Protein AF-A0A7C1YXI2-F1 (afdb_monomer_lite)

Secondary structure (DSSP, 8-state):
---TTGGGGHHHHHHHHHHTTS-GGG---EEEEPPTTEEETTTTEE-TT--HHHHHHHHHHHHHHHT-S-EEEEEEEEE-SHHHHH-HHHHHHHHHHHHTTSEEEEEEEESS--SS-EEEE-TTGGGBSSGGG-SB--HHHHHHHHHT-TTEEEEE---SSHHHHHHHHHHTT--PPPHHHHHHHHHHHHS--S------TTTTT-TT---HHHHHHHHIIIIIS--HHHHHHHHHHTT--S-TTTT-SS-----TT---HHHHHHHHHGGGGS-GGG--

Foldseek 3Di:
DEELPVVVLVVLLVQLVVCVPPDPVPDADEYEDEFQQQLDLQQSDRDPRGDLVVRLVSLVVSCVSNVHQAHAEYEHESDNDPVSVVPPSVVVSQVVCCVSVRYVYYYYDYLADPPAQDAAEPLQVLQAFDFPSPHGGPPLLSLLVQVPPPSHPYYDDDDDDDVVVVSNVVSVVPSDDDPVSVVSVVVSLLDLGLDASNPCQQQPQFPLRAPQNLLSVLLCCCGVVVQLVVSVVSCVSRVPALCSCPPDPDGRGDGPSPDPSNVSNNVSSPSVVPPPVPRD

Sequence (280 aa):
MTAHMYQEGNQEAMLGEFFKDKPRDSYVIATKVIPPGLTDFMTGEIGEEFSVEAYLEMFETSLKRLQMDYVDIFYQHVVATEDAVLRDDLLGAMQKMKDQGKARCIGVSTHYNQGMGYIGMKALAGNYLAEEKSKPVDPVAALKWVLQDPSICTIIPGYTAYDQIETDVEVMYDIDLTPDEEAELEEGRKLTGLFCQGCGTCKGTCTNNLPVPDLMRAYMYAYGYADIEKARGVLDTRNIDSNPCKGCSSCTVSCARNFPVHDRIEKIARLKNVPKDFIV

Radius of gyration: 20.54 Å; chains: 1; bounding box: 52×44×51 Å

Structure (mmCIF, N/CA/C/O backbone):
data_AF-A0A7C1YXI2-F1
#
_entry.id   AF-A0A7C1YXI2-F1
#
loop_
_atom_site.group_PDB
_atom_site.id
_atom_site.type_symbol
_atom_site.label_atom_id
_atom_site.label_alt_id
_atom_site.label_comp_id
_atom_site.label_asym_id
_atom_site.label_entity_id
_atom_site.label_seq_id
_atom_site.pdbx_PDB_ins_code
_atom_site.Cartn_x
_atom_site.Cartn_y
_atom_site.Cartn_z
_atom_site.occupancy
_atom_site.B_iso_or_equiv
_atom_site.auth_seq_id
_atom_site.auth_comp_id
_atom_site.auth_asym_id
_atom_site.auth_atom_id
_atom_site.pdbx_PDB_model_num
ATOM 1 N N . MET A 1 1 ? -6.377 -0.270 11.164 1.00 91.06 1 MET A N 1
ATOM 2 C CA . MET A 1 1 ? -6.923 -0.356 9.785 1.00 91.06 1 MET A CA 1
ATOM 3 C C . MET A 1 1 ? -6.655 -1.745 9.220 1.00 91.06 1 MET A C 1
ATOM 5 O O . MET A 1 1 ? -5.573 -2.263 9.449 1.00 91.06 1 MET A O 1
ATOM 9 N N . THR A 1 2 ? -7.601 -2.322 8.477 1.00 96.25 2 THR A N 1
ATOM 10 C CA . THR A 1 2 ? -7.501 -3.645 7.825 1.00 96.25 2 THR A CA 1
ATOM 11 C C . THR A 1 2 ? -7.869 -3.545 6.333 1.00 96.25 2 THR A C 1
ATOM 13 O O . THR A 1 2 ? -7.949 -2.432 5.802 1.00 96.25 2 THR A O 1
ATOM 16 N N . ALA A 1 3 ? -7.995 -4.663 5.618 1.00 97.25 3 ALA A N 1
ATOM 17 C CA . ALA A 1 3 ? -8.555 -4.753 4.269 1.00 97.25 3 ALA A CA 1
ATOM 18 C C . ALA A 1 3 ? -9.113 -6.156 4.006 1.00 97.25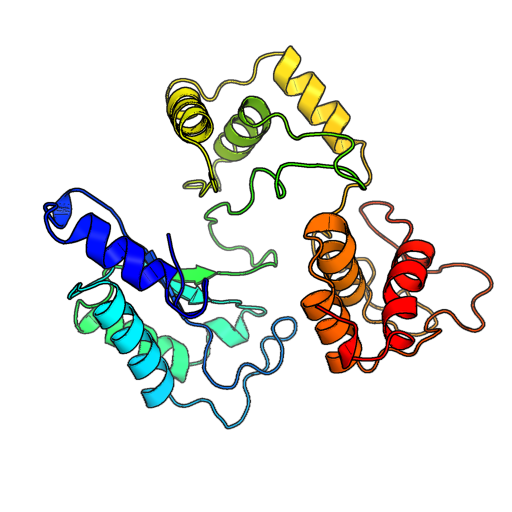 3 ALA A C 1
ATOM 20 O O . ALA A 1 3 ? -8.569 -7.137 4.510 1.00 97.25 3 ALA A O 1
ATOM 21 N N . HIS A 1 4 ? -10.086 -6.250 3.100 1.00 97.62 4 HIS A N 1
ATOM 22 C CA . HIS A 1 4 ? -10.721 -7.502 2.684 1.00 97.62 4 HIS A CA 1
ATOM 23 C C . HIS A 1 4 ? -9.726 -8.596 2.261 1.00 97.62 4 HIS A C 1
ATOM 25 O O . HIS A 1 4 ? -9.933 -9.778 2.521 1.00 97.62 4 HIS A O 1
ATOM 31 N N . MET A 1 5 ? -8.637 -8.198 1.596 1.00 94.56 5 MET A N 1
ATOM 32 C CA . MET A 1 5 ? -7.627 -9.110 1.045 1.00 94.56 5 MET A CA 1
ATOM 33 C C . MET A 1 5 ? -6.508 -9.481 2.030 1.00 94.56 5 MET A C 1
ATOM 35 O O . MET A 1 5 ? -5.686 -10.344 1.727 1.00 94.56 5 MET A O 1
ATOM 39 N N . TYR A 1 6 ? -6.380 -8.775 3.159 1.00 93.62 6 TYR A N 1
ATOM 40 C CA . TYR A 1 6 ? -5.218 -8.945 4.028 1.00 93.62 6 TYR A CA 1
ATOM 41 C C . TYR A 1 6 ? -5.265 -10.307 4.715 1.00 93.62 6 TYR A C 1
ATOM 43 O O . TYR A 1 6 ? -6.229 -10.634 5.407 1.00 93.62 6 TYR A O 1
ATOM 51 N N . GLN A 1 7 ? -4.207 -11.096 4.492 1.00 91.81 7 GLN A N 1
ATOM 52 C CA . GLN A 1 7 ? -4.101 -12.483 4.954 1.00 91.81 7 GLN A CA 1
ATOM 53 C C . GLN A 1 7 ? -5.332 -13.316 4.561 1.00 91.81 7 GLN A C 1
ATOM 55 O O . GLN A 1 7 ? -5.855 -14.061 5.383 1.00 91.81 7 GLN A O 1
ATOM 60 N N . GLU A 1 8 ? -5.839 -13.128 3.338 1.00 93.38 8 GLU A N 1
ATOM 61 C CA . GLU A 1 8 ? -7.018 -13.848 2.823 1.00 93.38 8 GLU A CA 1
ATOM 62 C C . GLU A 1 8 ? -8.282 -13.642 3.686 1.00 93.38 8 GLU A C 1
ATOM 64 O O . GLU A 1 8 ? -9.154 -14.500 3.785 1.00 93.38 8 GLU A O 1
ATOM 69 N N . GLY A 1 9 ? -8.384 -12.476 4.333 1.00 96.00 9 GLY A N 1
ATOM 70 C CA . GLY A 1 9 ? -9.488 -12.120 5.225 1.00 96.00 9 GLY A CA 1
ATOM 71 C C . GLY A 1 9 ? -9.269 -12.519 6.686 1.00 96.00 9 GLY A C 1
ATOM 72 O O . GLY A 1 9 ? -10.034 -12.087 7.550 1.00 96.00 9 GLY A O 1
ATOM 73 N N . ASN A 1 10 ? -8.208 -13.269 7.003 1.00 96.75 10 ASN A N 1
ATOM 74 C CA . ASN A 1 10 ? -7.914 -13.678 8.379 1.00 96.75 10 ASN A CA 1
ATOM 75 C C . ASN A 1 10 ? -7.633 -12.487 9.298 1.00 96.75 10 ASN A C 1
ATOM 77 O O . ASN A 1 10 ? -7.965 -12.538 10.481 1.00 96.75 10 ASN A O 1
ATOM 81 N N . GLN A 1 11 ? -7.081 -11.390 8.768 1.00 96.06 11 GLN A N 1
ATOM 82 C CA . GLN A 1 11 ? -6.859 -10.201 9.585 1.00 96.06 11 GLN A CA 1
ATOM 83 C C . GLN A 1 11 ? -8.187 -9.574 10.042 1.00 96.06 11 GLN A C 1
ATOM 85 O O . GLN A 1 11 ? -8.299 -9.163 11.192 1.00 96.06 11 GLN A O 1
ATOM 90 N N . GLU A 1 12 ? -9.206 -9.518 9.177 1.00 98.56 12 GLU A N 1
ATOM 91 C CA . GLU A 1 12 ? -10.542 -9.036 9.560 1.00 98.56 12 GLU A CA 1
ATOM 92 C C . GLU A 1 12 ? -11.184 -9.946 10.612 1.00 98.56 12 GLU A C 1
ATOM 94 O O . GLU A 1 12 ? -11.701 -9.442 11.605 1.00 98.56 12 GLU A O 1
ATOM 99 N N . ALA A 1 13 ? -11.085 -11.268 10.443 1.00 98.38 13 ALA A N 1
ATOM 100 C CA . ALA A 1 13 ? -11.612 -12.234 11.408 1.00 98.38 13 ALA A CA 1
ATOM 101 C C . ALA A 1 13 ? -10.945 -12.108 12.789 1.00 98.38 13 ALA A C 1
ATOM 103 O O . ALA A 1 13 ? -11.624 -12.083 13.814 1.00 98.38 13 ALA A O 1
ATOM 104 N N . MET A 1 14 ? -9.616 -11.969 12.819 1.00 97.69 14 MET A N 1
ATOM 105 C CA . MET A 1 14 ? -8.850 -11.785 14.054 1.00 97.69 14 MET A CA 1
ATOM 106 C C . MET A 1 14 ? -9.233 -10.491 14.783 1.00 97.69 14 MET A C 1
ATOM 108 O O . MET A 1 14 ? -9.433 -10.509 15.998 1.00 97.69 14 MET A O 1
ATOM 112 N N . LEU A 1 15 ? -9.390 -9.381 14.052 1.00 97.44 15 LEU A N 1
ATOM 113 C CA . LEU A 1 15 ? -9.843 -8.123 14.647 1.00 97.44 15 LEU A CA 1
ATOM 114 C C . LEU A 1 15 ? -11.281 -8.225 15.165 1.00 97.44 15 LEU A C 1
ATOM 116 O O . LEU A 1 15 ? -11.562 -7.699 16.240 1.00 97.44 15 LEU A O 1
ATOM 120 N N . GLY A 1 16 ? -12.168 -8.916 14.445 1.00 98.00 16 GLY A N 1
ATOM 121 C CA . GLY A 1 16 ? -13.533 -9.161 14.907 1.00 98.00 16 GLY A CA 1
ATOM 122 C C . GLY A 1 16 ? -13.563 -9.896 16.246 1.00 98.00 16 GLY A C 1
ATOM 123 O O . GLY A 1 16 ? -14.181 -9.422 17.196 1.00 98.00 16 GLY A O 1
ATOM 124 N N . GLU A 1 17 ? -12.799 -10.983 16.371 1.00 98.31 17 GLU A N 1
ATOM 125 C CA . GLU A 1 17 ? -12.676 -11.718 17.636 1.00 98.31 17 GLU A CA 1
ATOM 126 C C . GLU A 1 17 ? -12.078 -10.875 18.771 1.00 98.31 17 GLU A C 1
ATOM 128 O O . GLU A 1 17 ? -12.526 -10.975 19.912 1.00 98.31 17 GLU A O 1
ATOM 133 N N . PHE A 1 18 ? -11.087 -10.029 18.476 1.00 97.00 18 PHE A N 1
ATOM 134 C CA . PHE A 1 18 ? -10.461 -9.163 19.477 1.00 97.00 18 PHE A CA 1
ATOM 135 C C . PHE A 1 18 ? -11.408 -8.068 19.999 1.00 97.00 18 PHE A C 1
ATOM 137 O O . PHE A 1 18 ? -11.398 -7.752 21.193 1.00 97.00 18 PHE A O 1
ATOM 144 N N . PHE A 1 19 ? -12.221 -7.475 19.118 1.00 97.69 19 PHE A N 1
ATOM 145 C CA . PHE A 1 19 ? -13.070 -6.326 19.445 1.00 97.69 19 PHE A CA 1
ATOM 146 C C . PHE A 1 19 ? -14.507 -6.678 19.855 1.00 97.69 19 PHE A C 1
ATOM 148 O O . PHE A 1 19 ? -15.201 -5.785 20.340 1.00 97.69 19 PHE A O 1
ATOM 155 N N . LYS A 1 20 ? -14.958 -7.933 19.718 1.00 96.12 20 LYS A N 1
ATOM 156 C CA . LYS A 1 20 ? -16.364 -8.327 19.959 1.00 96.12 20 LYS A CA 1
ATOM 157 C C . LYS A 1 20 ? -16.918 -7.951 21.340 1.00 96.12 20 LYS A C 1
ATOM 159 O O . LYS A 1 20 ? -18.087 -7.602 21.454 1.00 96.12 20 LYS A O 1
ATOM 164 N N . ASP A 1 21 ? -16.073 -7.971 22.373 1.00 96.31 21 ASP A N 1
ATOM 165 C CA . ASP A 1 21 ? -16.456 -7.664 23.760 1.00 96.31 21 ASP A CA 1
ATOM 166 C C . ASP A 1 21 ? -16.100 -6.220 24.170 1.00 96.31 21 ASP A C 1
ATOM 168 O O . ASP A 1 21 ? -16.131 -5.867 25.353 1.00 96.31 21 ASP A O 1
ATOM 172 N N . LYS A 1 22 ? -15.693 -5.373 23.215 1.00 97.62 22 LYS A N 1
ATOM 173 C CA . LYS A 1 22 ? -15.337 -3.968 23.452 1.00 97.62 22 LYS A CA 1
ATOM 174 C C . LYS A 1 22 ? -16.504 -3.055 23.057 1.00 97.62 22 LYS A C 1
ATOM 176 O O . LYS A 1 22 ? -17.151 -3.319 22.043 1.00 97.62 22 LYS A O 1
ATOM 181 N N . PRO A 1 23 ? -16.765 -1.960 23.795 1.00 97.62 23 PRO A N 1
ATOM 182 C CA . PRO A 1 23 ? -17.754 -0.969 23.378 1.00 97.62 23 PRO A CA 1
ATOM 183 C C . PRO A 1 23 ? -17.438 -0.456 21.969 1.00 97.62 23 PRO A C 1
ATOM 185 O O . PRO A 1 23 ? -16.312 -0.046 21.691 1.00 97.62 23 PRO A O 1
ATOM 188 N N . ARG A 1 24 ? -18.414 -0.501 21.056 1.00 96.19 24 ARG A N 1
ATOM 189 C CA . ARG A 1 24 ? -18.181 -0.176 19.639 1.00 96.19 24 ARG A CA 1
ATOM 190 C C . ARG A 1 24 ? -17.726 1.272 19.426 1.00 96.19 24 ARG A C 1
ATOM 192 O O . ARG A 1 24 ? -17.026 1.554 18.458 1.00 96.19 24 ARG A O 1
ATOM 199 N N . ASP A 1 25 ? -18.115 2.176 20.313 1.00 96.38 25 ASP A N 1
ATOM 200 C CA . ASP A 1 25 ? -17.745 3.591 20.313 1.00 96.38 25 ASP A CA 1
ATOM 201 C C . ASP A 1 25 ? -16.351 3.871 20.904 1.00 96.38 25 ASP A C 1
ATOM 203 O O . ASP A 1 25 ? -15.882 5.005 20.829 1.00 96.38 25 ASP A O 1
ATOM 207 N N . SER A 1 26 ? -15.648 2.861 21.433 1.00 97.06 26 SER A N 1
ATOM 208 C CA . SER A 1 26 ? -14.310 3.031 22.015 1.00 97.06 26 SER A CA 1
ATOM 209 C C . SER A 1 26 ? -13.161 2.910 21.006 1.00 97.06 26 SER A C 1
ATOM 211 O O . SER A 1 26 ? -11.999 2.948 21.409 1.00 97.06 26 SER A O 1
ATOM 213 N N . TYR A 1 27 ? -13.444 2.690 19.718 1.00 96.44 27 TYR A N 1
ATOM 214 C CA . TYR A 1 27 ? -12.424 2.537 18.678 1.00 96.44 27 TYR A CA 1
ATOM 215 C C . TYR A 1 27 ? -12.924 2.964 17.294 1.00 96.44 27 TYR A C 1
ATOM 217 O O . TYR A 1 27 ? -14.117 2.931 16.996 1.00 96.44 27 TYR A O 1
ATOM 225 N N . VAL A 1 28 ? -11.970 3.321 16.431 1.00 96.06 28 VAL A N 1
ATOM 226 C CA . VAL A 1 28 ? -12.191 3.612 15.010 1.00 96.06 28 VAL A CA 1
ATOM 227 C C . VAL A 1 28 ? -11.653 2.448 14.189 1.00 96.06 28 VAL A C 1
ATOM 229 O O . VAL A 1 28 ? -10.473 2.104 14.283 1.00 96.06 28 VAL A O 1
ATOM 232 N N . ILE A 1 29 ? -12.499 1.850 13.354 1.00 97.44 29 ILE A N 1
ATOM 233 C CA . ILE A 1 29 ? -12.102 0.774 12.449 1.00 97.44 29 ILE A CA 1
ATOM 234 C C . ILE A 1 29 ? -12.345 1.154 10.995 1.00 97.44 29 ILE A C 1
ATOM 236 O O . ILE A 1 29 ? -13.369 1.729 10.625 1.00 97.44 29 ILE A O 1
ATOM 240 N N . ALA A 1 30 ? -11.377 0.796 10.161 1.00 97.19 30 ALA A N 1
ATOM 241 C CA . ALA A 1 30 ? -11.445 1.000 8.731 1.00 97.19 30 ALA A CA 1
ATOM 242 C C . ALA A 1 30 ? -11.071 -0.276 7.988 1.00 97.19 30 ALA A C 1
ATOM 244 O O . ALA A 1 30 ? -10.079 -0.923 8.347 1.00 97.19 30 ALA A O 1
ATOM 245 N N . THR A 1 31 ? -11.831 -0.594 6.941 1.00 98.12 31 THR A N 1
ATOM 246 C CA . THR A 1 31 ? -11.510 -1.654 5.976 1.00 98.12 31 THR A CA 1
ATOM 247 C C . THR A 1 31 ? -11.477 -1.090 4.557 1.00 98.12 31 THR A C 1
ATOM 249 O O . THR A 1 31 ? -11.799 0.076 4.321 1.00 98.12 31 THR A O 1
ATOM 252 N N . LYS A 1 32 ? -11.032 -1.911 3.611 1.00 97.12 32 LYS A N 1
ATOM 253 C CA . LYS A 1 32 ? -10.901 -1.560 2.199 1.00 97.12 32 LYS A CA 1
ATOM 254 C C . LYS A 1 32 ? -11.233 -2.752 1.332 1.00 97.12 32 LYS A C 1
ATOM 256 O O . LYS A 1 32 ? -10.843 -3.873 1.666 1.00 97.12 32 LYS A O 1
ATOM 261 N N . VAL A 1 33 ? -11.831 -2.487 0.182 1.00 96.81 33 VAL A N 1
ATOM 262 C CA . VAL A 1 33 ? -12.108 -3.500 -0.836 1.00 96.81 33 VAL A CA 1
ATOM 263 C C . VAL A 1 33 ? -11.448 -3.076 -2.141 1.00 96.81 33 VAL A C 1
ATOM 265 O O . VAL A 1 33 ? -11.519 -1.914 -2.537 1.00 96.81 33 VAL A O 1
ATOM 268 N N . ILE A 1 34 ? -10.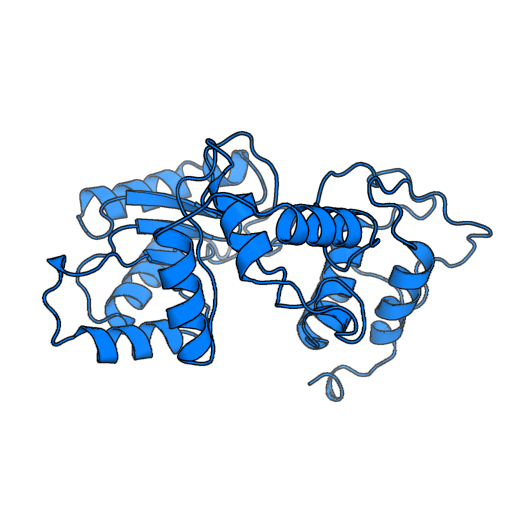764 -4.025 -2.778 1.00 94.12 34 ILE A N 1
ATOM 269 C CA . ILE A 1 34 ? -10.361 -3.899 -4.178 1.00 94.12 34 ILE A CA 1
ATOM 270 C C . ILE A 1 34 ? -11.580 -4.285 -5.020 1.00 94.12 34 ILE A C 1
ATOM 272 O O . ILE A 1 34 ? -12.153 -5.339 -4.737 1.00 94.12 34 ILE A O 1
ATOM 276 N N . PRO A 1 35 ? -11.984 -3.489 -6.025 1.00 92.31 35 PRO A N 1
ATOM 277 C CA . PRO A 1 35 ? -13.073 -3.868 -6.914 1.00 92.31 35 PRO A CA 1
ATOM 278 C C . PRO A 1 35 ? -12.858 -5.252 -7.528 1.00 92.31 35 PRO A C 1
ATOM 280 O O . PRO A 1 35 ? -11.750 -5.529 -8.002 1.00 92.31 35 PRO A O 1
ATOM 283 N N . PRO A 1 36 ? -13.895 -6.108 -7.569 1.00 91.81 36 PRO A N 1
ATOM 284 C CA . PRO A 1 36 ? -13.816 -7.340 -8.339 1.00 91.81 36 PRO A CA 1
ATOM 285 C C . PRO A 1 36 ? -13.517 -6.996 -9.802 1.00 91.81 36 PRO A C 1
ATOM 287 O O . PRO A 1 36 ? -13.972 -5.971 -10.312 1.00 91.81 36 PRO A O 1
ATOM 290 N N . GLY A 1 37 ? -12.697 -7.818 -10.452 1.00 88.12 37 GLY A N 1
ATOM 291 C CA . GLY A 1 37 ? -12.254 -7.571 -11.819 1.00 88.12 37 GLY A CA 1
ATOM 292 C C . GLY A 1 37 ? -11.148 -6.530 -11.984 1.00 88.12 37 GLY A C 1
ATOM 293 O O . GLY A 1 37 ? -10.814 -6.235 -13.124 1.00 88.12 37 GLY A O 1
ATOM 294 N N . LEU A 1 38 ? -10.548 -5.975 -10.921 1.00 88.38 38 LEU A N 1
ATOM 295 C CA . LEU A 1 38 ? -9.335 -5.160 -11.077 1.00 88.38 38 LEU A CA 1
ATOM 296 C C . LEU A 1 38 ? -8.198 -6.031 -11.645 1.00 88.38 38 LEU A C 1
ATOM 298 O O . LEU A 1 38 ? -7.635 -6.868 -10.938 1.00 88.38 38 LEU A O 1
ATOM 302 N N . THR A 1 39 ? -7.873 -5.840 -12.922 1.00 83.81 39 THR A N 1
ATOM 303 C CA . THR A 1 39 ? -6.877 -6.638 -13.653 1.00 83.81 39 THR A CA 1
ATOM 304 C C . THR A 1 39 ? -5.471 -6.065 -13.514 1.00 83.81 39 THR A C 1
ATOM 306 O O . THR A 1 39 ? -4.484 -6.788 -13.663 1.00 83.81 39 THR A O 1
ATOM 309 N N . ASP A 1 40 ? -5.367 -4.772 -13.196 1.00 82.38 40 ASP A N 1
ATOM 310 C CA . ASP A 1 40 ? -4.095 -4.071 -13.116 1.00 82.38 40 ASP A CA 1
ATOM 311 C C . ASP A 1 40 ? -4.112 -2.924 -12.090 1.00 82.38 40 ASP A C 1
ATOM 313 O O . ASP A 1 40 ? -4.694 -1.859 -12.295 1.00 82.38 40 ASP A O 1
ATOM 317 N N . PHE A 1 41 ? -3.378 -3.116 -10.991 1.00 80.62 41 PHE A N 1
ATOM 318 C CA . PHE A 1 41 ? -3.212 -2.140 -9.904 1.00 80.62 41 PHE A CA 1
ATOM 319 C C . PHE A 1 41 ? -2.539 -0.822 -10.317 1.00 80.62 41 PHE A C 1
ATOM 321 O O . PHE A 1 41 ? -2.557 0.152 -9.563 1.00 80.62 41 PHE A O 1
ATOM 328 N N . MET A 1 42 ? -1.872 -0.797 -11.465 1.00 77.19 42 MET A N 1
ATOM 329 C CA . MET A 1 42 ? -1.078 0.342 -11.915 1.00 77.19 42 MET A CA 1
ATOM 330 C C . MET A 1 42 ? -1.848 1.265 -12.839 1.00 77.19 42 MET A C 1
ATOM 332 O O . MET A 1 42 ? -1.642 2.475 -12.780 1.00 77.19 42 MET A O 1
ATOM 336 N N . THR A 1 43 ? -2.683 0.695 -13.704 1.00 78.69 43 THR A N 1
ATOM 337 C CA . THR A 1 43 ? -3.567 1.444 -14.602 1.00 78.69 43 THR A CA 1
ATOM 338 C C . THR A 1 43 ? -4.922 1.694 -13.953 1.00 78.69 43 THR A C 1
ATOM 340 O O . THR A 1 43 ? -5.585 2.665 -14.302 1.00 78.69 43 THR A O 1
ATOM 343 N N . GLY A 1 44 ? -5.313 0.861 -12.983 1.00 82.94 44 GLY A N 1
ATOM 344 C CA . GLY A 1 44 ? -6.656 0.878 -12.415 1.00 82.94 44 GLY A CA 1
ATOM 345 C C . GLY A 1 44 ? -7.685 0.218 -13.334 1.00 82.94 44 GLY A C 1
ATOM 346 O O . GLY A 1 44 ? -8.873 0.493 -13.188 1.00 82.94 44 GLY A O 1
ATOM 347 N N . GLU A 1 45 ? -7.247 -0.595 -14.301 1.00 85.88 45 GLU A N 1
ATOM 348 C CA . GLU A 1 45 ? -8.141 -1.262 -15.247 1.00 85.88 45 GLU A CA 1
ATOM 349 C C . GLU A 1 45 ? -9.008 -2.299 -14.532 1.00 85.88 45 GLU A C 1
ATOM 351 O O . GLU A 1 45 ? -8.510 -3.207 -13.866 1.00 85.88 45 GLU A O 1
ATOM 356 N N . ILE A 1 46 ? -10.321 -2.149 -14.680 1.00 86.94 46 ILE A N 1
ATOM 357 C CA . ILE A 1 46 ? -11.330 -3.029 -14.101 1.00 86.94 46 ILE A CA 1
ATOM 358 C C . ILE A 1 46 ? -12.062 -3.702 -15.262 1.00 86.94 46 ILE A C 1
ATOM 360 O O . ILE A 1 46 ? -12.704 -3.024 -16.064 1.00 86.94 46 ILE A O 1
ATOM 364 N N . GLY A 1 47 ? -11.935 -5.022 -15.346 1.00 85.88 47 GLY A N 1
ATOM 365 C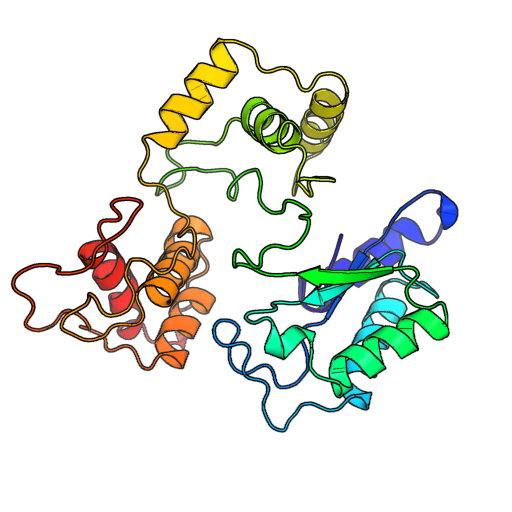 CA . GLY A 1 47 ? -12.521 -5.865 -16.380 1.00 85.88 47 GLY A CA 1
ATOM 366 C C . GLY A 1 47 ? -13.968 -6.282 -16.108 1.00 85.88 47 GLY A C 1
ATOM 367 O O . GLY A 1 47 ? -14.636 -5.790 -15.199 1.00 85.88 47 GLY A O 1
ATOM 368 N N . GLU A 1 48 ? -14.439 -7.233 -16.915 1.00 86.75 48 GLU A N 1
ATOM 369 C CA . GLU A 1 48 ? -15.847 -7.659 -16.989 1.00 86.75 48 GLU A CA 1
ATOM 370 C C . GLU A 1 48 ? -16.378 -8.349 -15.723 1.00 86.75 48 GLU A C 1
ATOM 372 O O . GLU A 1 48 ? -17.588 -8.448 -15.541 1.00 86.75 48 GLU A O 1
ATOM 377 N N . GLU A 1 49 ? -15.502 -8.800 -14.822 1.00 89.12 49 GLU A N 1
ATOM 378 C CA . GLU A 1 49 ? -15.907 -9.404 -13.543 1.00 89.12 49 GLU A CA 1
ATOM 379 C C . GLU A 1 49 ? -16.469 -8.379 -12.544 1.00 89.12 49 GLU A C 1
ATOM 381 O O . GLU A 1 49 ? -16.993 -8.749 -11.489 1.00 89.12 49 GLU A O 1
ATOM 386 N N . PHE A 1 50 ? -16.369 -7.084 -12.848 1.00 93.38 50 PHE A N 1
ATOM 387 C CA . PHE A 1 50 ? -16.933 -6.056 -11.996 1.00 93.38 50 PHE A CA 1
ATOM 388 C C . PHE A 1 50 ? -18.459 -6.012 -12.073 1.00 93.38 50 PHE A C 1
ATOM 390 O O . PHE A 1 50 ? -19.055 -5.851 -13.135 1.00 93.38 50 PHE A O 1
ATOM 397 N N . SER A 1 51 ? -19.089 -6.023 -10.902 1.00 95.62 51 SER A N 1
ATOM 398 C CA . SER A 1 51 ? -20.469 -5.584 -10.716 1.00 95.62 51 SER A CA 1
ATOM 399 C C . SER A 1 51 ? -20.595 -4.838 -9.391 1.00 95.62 51 SER A C 1
ATOM 401 O O . SER A 1 51 ? -19.846 -5.093 -8.440 1.00 95.62 51 SER A O 1
ATOM 403 N N . VAL A 1 52 ? -21.562 -3.922 -9.317 1.00 96.25 52 VAL A N 1
ATOM 404 C CA . VAL A 1 52 ? -21.890 -3.205 -8.075 1.00 96.25 52 VAL A CA 1
ATOM 405 C C . VAL A 1 52 ? -22.308 -4.197 -6.991 1.00 96.25 52 VAL A C 1
ATOM 407 O O . VAL A 1 52 ? -21.925 -4.048 -5.832 1.00 96.25 52 VAL A O 1
ATOM 410 N N . GLU A 1 53 ? -23.050 -5.235 -7.367 1.00 97.31 53 GLU A N 1
ATOM 411 C CA . GLU A 1 53 ? -23.504 -6.304 -6.485 1.00 97.31 53 GLU A CA 1
ATOM 412 C C . GLU A 1 53 ? -22.324 -7.054 -5.862 1.00 97.31 53 GLU A C 1
ATOM 414 O O . GLU A 1 53 ? -22.258 -7.149 -4.637 1.00 97.31 53 GLU A O 1
ATOM 419 N N . ALA A 1 54 ? -21.364 -7.514 -6.674 1.00 96.75 54 ALA A N 1
ATOM 420 C CA . ALA A 1 54 ? -20.188 -8.225 -6.174 1.00 96.75 54 ALA A CA 1
ATOM 421 C C . ALA A 1 54 ? -19.316 -7.331 -5.280 1.00 96.75 54 ALA A C 1
ATOM 423 O O . ALA A 1 54 ? -18.830 -7.768 -4.238 1.00 96.75 54 ALA A O 1
ATOM 424 N N . TYR A 1 55 ? -19.149 -6.055 -5.641 1.00 96.88 55 TYR A N 1
ATOM 425 C CA . TYR A 1 55 ? -18.387 -5.107 -4.829 1.00 96.88 55 TYR A CA 1
ATOM 426 C C . TYR A 1 55 ? -19.035 -4.860 -3.456 1.00 96.88 55 TYR A C 1
ATOM 428 O O . TYR A 1 55 ? -18.351 -4.871 -2.429 1.00 96.88 55 TYR A O 1
ATOM 436 N N . LEU A 1 56 ? -20.362 -4.703 -3.419 1.00 97.88 56 LEU A N 1
ATOM 437 C CA . LEU A 1 56 ? -21.117 -4.603 -2.169 1.00 97.88 56 LEU A CA 1
ATOM 438 C C . LEU A 1 56 ? -21.022 -5.903 -1.359 1.00 97.88 56 LEU A C 1
ATOM 440 O O . LEU A 1 56 ? -20.786 -5.845 -0.157 1.00 97.88 56 LEU A O 1
ATOM 444 N N . GLU A 1 57 ? -21.135 -7.071 -1.995 1.00 98.12 57 GLU A N 1
ATOM 445 C CA . GLU A 1 57 ? -21.022 -8.374 -1.327 1.00 98.12 57 GLU A CA 1
ATOM 446 C C . GLU A 1 57 ? -19.643 -8.599 -0.686 1.00 98.12 57 GLU A C 1
ATOM 448 O O . GLU A 1 57 ? -19.551 -9.123 0.431 1.00 98.12 57 GLU A O 1
ATOM 453 N N . MET A 1 58 ? -18.564 -8.155 -1.336 1.00 98.19 58 MET A N 1
ATOM 454 C 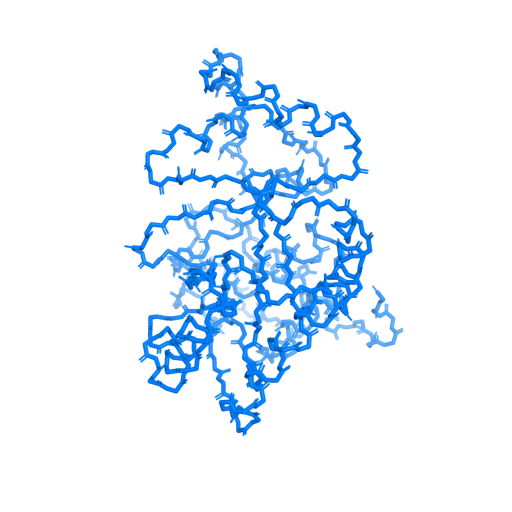CA . MET A 1 58 ? -17.224 -8.177 -0.743 1.00 98.19 58 MET A CA 1
ATOM 455 C C . MET A 1 58 ? -17.160 -7.326 0.531 1.00 98.19 58 MET A C 1
ATOM 457 O O . MET A 1 58 ? -16.586 -7.761 1.533 1.00 98.19 58 MET A O 1
ATOM 461 N N . PHE A 1 59 ? -17.791 -6.148 0.538 1.00 98.50 59 PHE A N 1
ATOM 462 C CA . PHE A 1 59 ? -17.874 -5.318 1.738 1.00 98.50 59 PHE A CA 1
ATOM 463 C C . PHE A 1 59 ? -18.742 -5.954 2.838 1.00 98.50 59 PHE A C 1
ATOM 465 O O . PHE A 1 59 ? -18.328 -5.987 3.997 1.00 98.50 59 PHE A O 1
ATOM 472 N N . GLU A 1 60 ? -19.888 -6.552 2.498 1.00 98.56 60 GLU A N 1
ATOM 473 C CA . GLU A 1 60 ? -20.697 -7.320 3.461 1.00 98.56 60 GLU A CA 1
ATOM 474 C C . GLU A 1 60 ? -19.906 -8.484 4.067 1.00 98.56 60 GLU A C 1
ATOM 476 O O . GLU A 1 60 ? -20.025 -8.791 5.253 1.00 98.56 60 GLU A O 1
ATOM 481 N N . THR A 1 61 ? -19.070 -9.139 3.263 1.00 98.62 61 THR A N 1
ATOM 482 C CA . THR A 1 61 ? -18.183 -10.207 3.730 1.00 98.62 61 THR A CA 1
ATOM 483 C C . THR A 1 61 ? -17.150 -9.677 4.723 1.00 98.62 61 THR A C 1
ATOM 485 O O . THR A 1 61 ? -16.906 -10.322 5.743 1.00 98.62 61 THR A O 1
ATOM 488 N N . SER A 1 62 ? -16.593 -8.488 4.481 1.00 98.75 62 SER A N 1
ATOM 489 C CA . SER A 1 62 ? -15.714 -7.812 5.440 1.00 98.75 62 SER A CA 1
ATOM 490 C C . SER A 1 62 ? -16.422 -7.520 6.766 1.00 98.75 62 SER A C 1
ATOM 492 O O . SER A 1 62 ? -15.879 -7.832 7.823 1.00 98.75 62 SER A O 1
ATOM 494 N N . LEU A 1 63 ? -17.655 -7.001 6.735 1.00 98.69 63 LEU A N 1
ATOM 495 C CA . LEU A 1 63 ? -18.456 -6.761 7.945 1.00 98.69 63 LEU A CA 1
ATOM 496 C C . LEU A 1 63 ? -18.742 -8.053 8.722 1.00 98.69 63 LEU A C 1
ATOM 498 O O . LEU A 1 63 ? -18.589 -8.086 9.942 1.00 98.69 63 LEU A O 1
ATOM 502 N N . LYS A 1 64 ? -19.078 -9.142 8.017 1.00 98.69 64 LYS A N 1
ATOM 503 C CA . LYS A 1 64 ? -19.280 -10.468 8.623 1.00 98.69 64 LYS A CA 1
ATOM 504 C C . LYS A 1 64 ? -18.022 -10.976 9.324 1.00 98.69 64 LYS A C 1
ATOM 506 O O . LYS A 1 64 ? -18.117 -11.439 10.455 1.00 98.69 64 LYS A O 1
ATOM 511 N N . ARG A 1 65 ? -16.851 -10.877 8.682 1.00 98.69 65 ARG A N 1
ATOM 512 C CA . ARG A 1 65 ? -15.565 -11.276 9.287 1.00 98.69 65 ARG A CA 1
ATOM 513 C C . ARG A 1 65 ? -15.234 -10.422 10.508 1.00 98.69 65 ARG A C 1
ATOM 515 O O . ARG A 1 65 ? -14.814 -10.958 11.526 1.00 98.69 65 ARG A O 1
ATOM 522 N N . LEU A 1 66 ? -15.472 -9.115 10.417 1.00 98.62 66 LEU A N 1
ATOM 523 C CA . LEU A 1 66 ? -15.292 -8.175 11.522 1.00 98.62 66 LEU A CA 1
ATOM 524 C C . LEU A 1 66 ? -16.311 -8.360 12.653 1.00 98.62 66 LEU A C 1
ATOM 526 O O . LEU A 1 66 ? -16.068 -7.854 13.741 1.00 98.62 66 LEU A O 1
ATOM 530 N N . GLN A 1 67 ? -17.423 -9.062 12.417 1.00 98.19 67 GLN A N 1
ATOM 531 C CA . GLN A 1 67 ? -18.545 -9.183 13.356 1.00 98.19 67 GLN A CA 1
ATOM 532 C C . GLN A 1 67 ? -19.115 -7.811 13.756 1.00 98.19 67 GLN A C 1
ATOM 534 O O . GLN A 1 67 ? -19.381 -7.542 14.925 1.00 98.19 67 GLN A O 1
ATOM 539 N N . MET A 1 68 ? -19.270 -6.916 12.776 1.00 97.88 68 MET A N 1
ATOM 540 C CA . MET A 1 68 ? -19.711 -5.535 12.995 1.00 97.88 68 MET A CA 1
ATOM 541 C C . MET A 1 68 ? -20.794 -5.134 12.000 1.00 97.88 68 MET A C 1
ATOM 543 O O . MET A 1 68 ? -20.717 -5.474 10.824 1.00 97.88 68 MET A O 1
ATOM 547 N N . ASP A 1 69 ? -21.747 -4.321 12.453 1.00 98.06 69 ASP A N 1
ATOM 548 C CA . ASP A 1 69 ? -22.785 -3.757 11.581 1.00 98.06 69 ASP A CA 1
ATOM 549 C C . ASP A 1 69 ? -22.258 -2.612 10.701 1.00 98.06 69 ASP A C 1
ATOM 551 O O . ASP A 1 69 ? -22.828 -2.314 9.650 1.00 98.06 69 ASP A O 1
ATOM 555 N N . TYR A 1 70 ? -21.175 -1.954 11.132 1.00 98.56 70 TYR A N 1
ATOM 556 C CA . TYR A 1 70 ? -20.579 -0.832 10.414 1.00 98.56 70 TYR A CA 1
ATOM 557 C C . TYR A 1 70 ? -19.075 -0.665 10.665 1.00 98.56 70 TYR A C 1
ATOM 559 O O . TYR A 1 70 ? -18.556 -0.960 11.750 1.00 98.56 70 TYR A O 1
ATOM 567 N N . VAL A 1 71 ? -18.389 -0.065 9.690 1.00 98.69 71 VAL A N 1
ATOM 568 C CA . VAL A 1 71 ? -17.038 0.499 9.843 1.00 98.69 71 VAL A CA 1
ATOM 569 C C . VAL A 1 71 ? -17.087 2.023 9.915 1.00 98.69 71 VAL A C 1
ATOM 571 O O . VAL A 1 71 ? -17.974 2.669 9.354 1.00 98.69 71 VAL A O 1
ATOM 574 N N . ASP A 1 72 ? -16.124 2.625 10.603 1.00 98.19 72 ASP A N 1
ATOM 575 C CA . ASP A 1 72 ? -16.038 4.083 10.683 1.00 98.19 72 ASP A CA 1
ATOM 576 C C . ASP A 1 72 ? -15.584 4.669 9.347 1.00 98.19 72 ASP A C 1
ATOM 578 O O . ASP A 1 72 ? -16.103 5.695 8.913 1.00 98.19 72 ASP A O 1
ATOM 582 N N . ILE A 1 73 ? -14.667 3.985 8.656 1.00 97.12 73 ILE A N 1
ATOM 583 C CA . ILE A 1 73 ? -14.197 4.405 7.336 1.00 97.12 73 ILE A CA 1
ATOM 584 C C . ILE A 1 73 ? -14.113 3.207 6.393 1.00 97.12 73 ILE A C 1
ATOM 586 O O . ILE A 1 73 ? -13.435 2.217 6.669 1.00 97.12 73 ILE A O 1
ATOM 590 N N . PHE A 1 74 ? -14.777 3.310 5.250 1.00 97.75 74 PHE A N 1
ATOM 591 C CA . PHE A 1 74 ? -14.575 2.404 4.130 1.00 97.75 74 PHE A CA 1
ATOM 592 C C . PHE A 1 74 ? -13.656 3.052 3.092 1.00 97.75 74 PHE A C 1
ATOM 594 O O . PHE A 1 74 ? -13.868 4.202 2.711 1.00 97.75 74 PHE A O 1
ATOM 601 N N . TYR A 1 75 ? -12.658 2.311 2.609 1.00 95.31 75 TYR A N 1
ATOM 602 C CA . TYR A 1 75 ? -11.802 2.752 1.510 1.00 95.31 75 TYR A CA 1
ATOM 603 C C . TYR A 1 75 ? -12.023 1.934 0.239 1.00 95.31 75 TYR A C 1
ATOM 605 O O . TYR A 1 75 ? -11.893 0.709 0.244 1.00 95.31 75 TYR A O 1
ATOM 613 N N . GLN A 1 76 ? -12.195 2.627 -0.883 1.00 93.75 76 GLN A N 1
ATOM 614 C CA . GLN A 1 76 ? -11.896 2.054 -2.189 1.00 93.75 76 GLN A CA 1
ATOM 615 C C . GLN A 1 76 ? -10.379 1.839 -2.298 1.00 93.75 76 GLN A C 1
ATOM 617 O O . GLN A 1 76 ? -9.590 2.778 -2.145 1.00 93.75 76 GLN A O 1
ATOM 622 N N . HIS A 1 77 ? -9.954 0.597 -2.513 1.00 93.06 77 HIS A N 1
ATOM 623 C CA . HIS A 1 77 ? -8.547 0.210 -2.421 1.00 93.06 77 HIS A CA 1
ATOM 624 C C . HIS A 1 77 ? -7.848 0.249 -3.789 1.00 93.06 77 HIS A C 1
ATOM 626 O O . HIS A 1 77 ? -8.425 -0.151 -4.793 1.00 93.06 77 HIS A O 1
ATOM 632 N N . VAL A 1 78 ? -6.574 0.664 -3.801 1.00 85.75 78 VAL A N 1
ATOM 633 C CA . VAL A 1 78 ? -5.678 0.637 -4.976 1.00 85.75 78 VAL A CA 1
ATOM 634 C C . VAL A 1 78 ? -6.195 1.480 -6.149 1.00 85.75 78 VAL A C 1
ATOM 636 O O . VAL A 1 78 ? -6.209 1.068 -7.304 1.00 85.75 78 VAL A O 1
ATOM 639 N N . VAL A 1 79 ? -6.599 2.711 -5.853 1.00 86.81 79 VAL A N 1
ATOM 640 C CA . VAL A 1 79 ? -6.975 3.695 -6.867 1.00 86.81 79 VAL A CA 1
ATOM 641 C C . VAL A 1 79 ? -5.728 4.176 -7.609 1.00 86.81 79 VAL A C 1
ATOM 643 O O . VAL A 1 79 ? -4.828 4.773 -7.007 1.00 86.81 79 VAL A O 1
ATOM 646 N N . ALA A 1 80 ? -5.687 3.955 -8.921 1.00 82.62 80 ALA A N 1
ATOM 647 C CA . ALA A 1 80 ? -4.588 4.398 -9.777 1.00 82.62 80 ALA A CA 1
ATOM 648 C C . ALA A 1 80 ? -4.823 5.776 -10.421 1.00 82.62 80 ALA A C 1
ATOM 650 O O . ALA A 1 80 ? -3.863 6.527 -10.602 1.00 82.62 80 ALA A O 1
ATOM 651 N N . THR A 1 81 ? -6.074 6.114 -10.747 1.00 79.88 81 THR A N 1
ATOM 652 C CA . THR A 1 81 ? -6.451 7.318 -11.506 1.00 79.88 81 THR A CA 1
ATOM 653 C C . THR A 1 81 ? -7.647 8.029 -10.878 1.00 79.88 81 THR A C 1
ATOM 655 O O . THR A 1 81 ? -8.427 7.419 -10.146 1.00 79.88 81 THR A O 1
ATOM 658 N N . GLU A 1 82 ? -7.802 9.316 -11.187 1.00 80.50 82 GLU A N 1
ATOM 659 C CA . GLU A 1 82 ? -8.987 10.096 -10.815 1.00 80.50 82 GLU A CA 1
ATOM 660 C C . GLU A 1 82 ? -10.264 9.505 -11.436 1.00 80.50 82 GLU A C 1
ATOM 662 O O . GLU A 1 82 ? -11.242 9.292 -10.726 1.00 80.50 82 GLU A O 1
ATOM 667 N N . ASP A 1 83 ? -10.221 9.111 -12.713 1.00 81.19 83 ASP A N 1
ATOM 668 C CA . ASP A 1 83 ? -11.347 8.464 -13.403 1.00 81.19 83 ASP A CA 1
ATOM 669 C C . ASP A 1 83 ? -11.839 7.200 -12.678 1.00 81.19 83 ASP A C 1
ATOM 671 O O . ASP A 1 83 ? -13.040 6.945 -12.606 1.00 81.19 83 ASP A O 1
ATOM 675 N N . ALA A 1 84 ? -10.929 6.414 -12.087 1.00 79.88 84 ALA A N 1
ATOM 676 C CA . ALA A 1 84 ? -11.301 5.233 -11.311 1.00 79.88 84 ALA A CA 1
ATOM 677 C C . ALA A 1 84 ? -12.037 5.587 -10.006 1.00 79.88 84 ALA A C 1
ATOM 679 O O . ALA A 1 84 ? -12.853 4.794 -9.536 1.00 79.88 84 ALA A O 1
ATOM 680 N N . VAL A 1 85 ? -11.769 6.762 -9.421 1.00 77.06 85 VAL A N 1
ATOM 681 C CA . VAL A 1 85 ? -12.543 7.293 -8.286 1.00 77.06 85 VAL A CA 1
ATOM 682 C C . VAL A 1 85 ? -13.902 7.787 -8.747 1.00 77.06 85 VAL A C 1
ATOM 684 O O . VAL A 1 85 ? -14.884 7.547 -8.057 1.00 77.06 85 VAL A O 1
ATOM 687 N N . LEU A 1 86 ? -13.948 8.484 -9.885 1.00 82.69 86 LEU A N 1
ATOM 688 C CA . LEU A 1 86 ? -15.133 9.186 -10.382 1.00 82.69 86 LEU A CA 1
ATOM 689 C C . LEU A 1 86 ? -16.112 8.303 -11.160 1.00 82.69 86 LEU A C 1
ATOM 691 O O . LEU A 1 86 ? -17.137 8.784 -11.633 1.00 82.69 86 LEU A O 1
ATOM 695 N N . ARG A 1 87 ? -15.826 7.008 -11.278 1.00 87.25 87 ARG A N 1
ATOM 696 C CA . ARG A 1 87 ? -16.740 6.030 -11.861 1.00 87.25 87 ARG A CA 1
ATOM 697 C C . ARG A 1 87 ? -18.074 5.997 -11.109 1.00 87.25 87 ARG A C 1
ATOM 699 O O . ARG A 1 87 ? -18.122 5.629 -9.934 1.00 87.25 87 ARG A O 1
ATOM 706 N N . ASP A 1 88 ? -19.156 6.331 -11.813 1.00 92.81 88 ASP A N 1
ATOM 707 C CA . ASP A 1 88 ? -20.510 6.458 -11.252 1.00 92.81 88 ASP A CA 1
ATOM 708 C C . ASP A 1 88 ? -20.989 5.198 -10.517 1.00 92.81 88 ASP A C 1
ATOM 710 O O . ASP A 1 88 ? -21.651 5.286 -9.483 1.00 92.81 88 ASP A O 1
ATOM 714 N N . ASP A 1 89 ? -20.644 4.016 -11.026 1.00 93.75 89 ASP A N 1
ATOM 715 C CA . ASP A 1 89 ? -21.029 2.735 -10.436 1.00 93.75 89 ASP A CA 1
ATOM 716 C C . ASP A 1 89 ? -20.343 2.475 -9.082 1.00 93.75 89 ASP A C 1
ATOM 718 O O . ASP A 1 89 ? -21.003 2.102 -8.108 1.00 93.75 89 ASP A O 1
ATOM 722 N N . LEU A 1 90 ? -19.038 2.736 -8.982 1.00 92.56 90 LEU A N 1
ATOM 723 C CA . LEU A 1 90 ? -18.260 2.646 -7.746 1.00 92.56 90 LEU A CA 1
ATOM 724 C C . LEU A 1 90 ? -18.671 3.719 -6.735 1.00 92.56 90 LEU A C 1
ATOM 726 O O . LEU A 1 90 ? -18.884 3.404 -5.561 1.00 92.56 90 LEU A O 1
ATOM 730 N N . LEU A 1 91 ? -18.820 4.972 -7.178 1.00 93.06 91 LEU A N 1
ATOM 731 C CA . LEU A 1 91 ? -19.299 6.063 -6.327 1.00 93.06 91 LEU A CA 1
ATOM 732 C C . LEU A 1 91 ? -20.700 5.773 -5.791 1.00 93.06 91 LEU A C 1
ATOM 734 O O . LEU A 1 91 ? -20.934 5.912 -4.590 1.00 93.06 91 LEU A O 1
ATOM 738 N N . GLY A 1 92 ? -21.614 5.321 -6.651 1.00 96.06 92 GLY A N 1
ATOM 739 C CA . GLY A 1 92 ? -22.969 4.942 -6.263 1.00 96.06 92 GLY A CA 1
ATOM 740 C C . GLY A 1 92 ? -22.985 3.798 -5.250 1.00 96.06 92 GLY A C 1
ATOM 741 O O . GLY A 1 92 ? -23.733 3.849 -4.271 1.00 96.06 92 GLY A O 1
ATOM 742 N N . ALA A 1 93 ? -22.117 2.796 -5.422 1.00 96.50 93 ALA A N 1
ATOM 743 C CA . ALA A 1 93 ? -21.968 1.703 -4.465 1.00 96.50 93 ALA A CA 1
ATOM 744 C C . ALA A 1 93 ? -21.460 2.195 -3.099 1.00 96.50 93 ALA A C 1
ATOM 746 O O . ALA A 1 93 ? -22.056 1.872 -2.070 1.00 96.50 93 ALA A O 1
ATOM 747 N N . MET A 1 94 ? -20.408 3.018 -3.075 1.00 96.69 94 MET A N 1
ATOM 748 C CA . MET A 1 94 ? -19.872 3.599 -1.836 1.00 96.69 94 MET A CA 1
ATOM 749 C C . MET A 1 94 ? -20.885 4.512 -1.138 1.00 96.69 94 MET A C 1
ATOM 751 O O . MET A 1 94 ? -21.033 4.455 0.084 1.00 96.69 94 MET A O 1
ATOM 755 N N . GLN A 1 95 ? -21.627 5.317 -1.901 1.00 96.38 95 GLN A N 1
ATOM 756 C CA . GLN A 1 95 ? -22.692 6.157 -1.361 1.00 96.38 95 GLN A CA 1
ATOM 757 C C . GLN A 1 95 ? -23.798 5.299 -0.735 1.00 96.38 95 GLN A C 1
ATOM 759 O O . GLN A 1 95 ? -24.221 5.576 0.383 1.00 96.38 95 GLN A O 1
ATOM 764 N N . LYS A 1 96 ? -24.188 4.192 -1.378 1.00 97.62 96 LYS A N 1
ATOM 765 C CA . LYS A 1 96 ? -25.157 3.237 -0.823 1.00 97.62 96 LYS A CA 1
ATOM 766 C C . LYS A 1 96 ? -24.680 2.618 0.495 1.00 97.62 96 LYS A C 1
ATOM 768 O O . LYS A 1 96 ? -25.479 2.507 1.422 1.00 97.62 96 LYS A O 1
ATOM 773 N N . MET A 1 97 ? -23.399 2.252 0.617 1.00 97.94 97 MET A N 1
ATOM 774 C CA . MET A 1 97 ? -22.827 1.759 1.884 1.00 97.94 97 MET A CA 1
ATOM 775 C C . MET A 1 97 ? -22.955 2.804 3.003 1.00 97.94 97 MET A C 1
ATOM 777 O O . MET A 1 97 ? -23.272 2.461 4.147 1.00 97.94 97 MET A O 1
ATOM 781 N N . LYS A 1 98 ? -22.736 4.082 2.666 1.00 98.00 98 LYS A N 1
ATOM 782 C CA . LYS A 1 98 ? -22.851 5.207 3.596 1.00 98.00 98 LYS A CA 1
ATOM 783 C C . LYS A 1 98 ? -24.296 5.489 4.002 1.00 98.00 98 LYS A C 1
ATOM 785 O O . LYS A 1 98 ? -24.580 5.603 5.191 1.00 98.00 98 LYS A O 1
ATOM 790 N N . ASP A 1 99 ? -25.213 5.538 3.042 1.00 98.12 99 ASP A N 1
ATOM 791 C CA . ASP A 1 99 ? -26.637 5.804 3.282 1.00 98.12 99 ASP A CA 1
ATOM 792 C C . ASP A 1 99 ? -27.293 4.707 4.129 1.00 98.12 99 ASP A C 1
ATOM 794 O O . ASP A 1 99 ? -28.181 4.977 4.935 1.00 98.12 99 ASP A O 1
ATOM 798 N N . GLN A 1 100 ? -26.820 3.465 3.996 1.00 98.00 100 GLN A N 1
ATOM 799 C CA . GLN A 1 100 ? -27.242 2.339 4.834 1.00 98.00 100 GLN A CA 1
ATOM 800 C C . GLN A 1 100 ? -26.639 2.363 6.248 1.00 98.00 100 GLN A C 1
ATOM 802 O O . GLN A 1 100 ? -26.955 1.492 7.054 1.00 98.00 100 GLN A O 1
ATOM 807 N N . GLY A 1 101 ? -25.754 3.316 6.553 1.00 98.12 101 GLY A N 1
ATOM 808 C CA . GLY A 1 101 ? -25.065 3.412 7.840 1.00 98.12 101 GLY A CA 1
ATOM 809 C C . GLY A 1 101 ? -23.981 2.354 8.060 1.00 98.12 101 GLY A C 1
ATOM 810 O O . GLY A 1 101 ? -23.424 2.289 9.153 1.00 98.12 101 GLY A O 1
ATOM 811 N N . LYS A 1 102 ? -23.650 1.551 7.040 1.00 98.56 102 LYS A N 1
ATOM 812 C CA . LYS A 1 102 ? -22.632 0.489 7.116 1.00 98.56 102 LYS A CA 1
ATOM 813 C C . LYS A 1 102 ? -21.203 1.030 7.021 1.00 98.56 102 LYS A C 1
ATOM 815 O O . LYS A 1 102 ? -20.263 0.396 7.495 1.00 98.56 102 LYS A O 1
ATOM 820 N N . ALA A 1 103 ? -21.036 2.221 6.454 1.00 98.38 103 ALA A N 1
ATOM 821 C CA . ALA A 1 103 ? -19.810 3.006 6.530 1.00 98.38 103 ALA A CA 1
ATOM 822 C C . ALA A 1 103 ? -20.147 4.433 6.982 1.00 98.38 103 ALA A C 1
ATOM 824 O O . ALA A 1 103 ? -20.984 5.087 6.366 1.00 98.38 103 ALA A O 1
ATOM 825 N N . ARG A 1 104 ? -19.505 4.956 8.034 1.00 97.44 104 ARG A N 1
ATOM 826 C CA . ARG A 1 104 ? -19.743 6.359 8.448 1.00 97.44 104 ARG A CA 1
ATOM 827 C C . ARG A 1 104 ? -19.093 7.347 7.479 1.00 97.44 104 ARG A C 1
ATOM 829 O O . ARG A 1 104 ? -19.698 8.351 7.096 1.00 97.44 104 ARG A O 1
ATOM 836 N N . CYS A 1 105 ? -17.879 7.023 7.051 1.00 95.50 105 CYS A N 1
ATOM 837 C CA . CYS A 1 105 ? -17.098 7.771 6.078 1.00 95.50 105 CYS A CA 1
ATOM 838 C C . CYS A 1 105 ? -16.671 6.863 4.920 1.00 95.50 105 CYS A C 1
ATOM 840 O O . CYS A 1 105 ? -16.467 5.662 5.097 1.00 95.50 105 CYS A O 1
ATOM 842 N N . ILE A 1 106 ? -16.491 7.463 3.745 1.00 93.62 106 ILE A N 1
ATOM 843 C CA . ILE A 1 106 ? -15.923 6.813 2.561 1.00 93.62 106 ILE A CA 1
ATOM 844 C C . ILE A 1 106 ? -14.657 7.557 2.143 1.00 93.62 106 ILE A C 1
ATOM 846 O O . ILE A 1 106 ? -14.574 8.776 2.302 1.00 93.62 106 ILE A O 1
ATOM 850 N N . GLY A 1 107 ? -13.674 6.828 1.632 1.00 90.38 107 GLY A N 1
ATOM 851 C CA . GLY A 1 107 ? -12.405 7.378 1.179 1.00 90.38 107 GLY A CA 1
ATOM 852 C C . GLY A 1 107 ? -11.759 6.525 0.096 1.00 90.38 107 GLY A C 1
ATOM 853 O O . GLY A 1 107 ? -12.272 5.482 -0.305 1.00 90.38 107 GLY A O 1
ATOM 854 N N . VAL A 1 108 ? -10.594 6.967 -0.363 1.00 90.00 108 VAL A N 1
ATOM 855 C CA . VAL A 1 108 ? -9.803 6.286 -1.392 1.00 90.00 108 VAL A CA 1
ATOM 856 C C . VAL A 1 108 ? -8.395 6.013 -0.882 1.00 90.00 108 VAL A C 1
ATOM 858 O O . VAL A 1 108 ? -7.848 6.778 -0.091 1.00 90.00 108 VAL A O 1
ATOM 861 N N . SER A 1 109 ? -7.802 4.911 -1.328 1.00 89.00 109 SER A N 1
ATOM 862 C CA . SER A 1 109 ? -6.404 4.574 -1.067 1.00 89.00 109 SER A CA 1
ATOM 863 C C . SER A 1 109 ? -5.645 4.519 -2.388 1.00 89.00 109 SER A C 1
ATOM 865 O O . SER A 1 109 ? -6.043 3.789 -3.293 1.00 89.00 109 SER A O 1
ATOM 867 N N . THR A 1 110 ? -4.551 5.276 -2.500 1.00 84.62 110 THR A N 1
ATOM 868 C CA . THR A 1 110 ? -3.736 5.375 -3.720 1.00 84.62 110 THR A CA 1
ATOM 869 C C . THR A 1 110 ? -2.239 5.263 -3.418 1.00 84.62 110 THR A C 1
ATOM 871 O O . THR A 1 110 ? -1.793 5.445 -2.285 1.00 84.62 110 THR A O 1
ATOM 874 N N . HIS A 1 111 ? -1.458 4.951 -4.452 1.00 77.44 111 HIS A N 1
ATOM 875 C CA . HIS A 1 111 ? 0.007 4.933 -4.433 1.00 77.44 111 HIS A CA 1
ATOM 876 C C . HIS A 1 111 ? 0.625 6.074 -5.253 1.00 77.44 111 HIS A C 1
ATOM 878 O O . HIS A 1 111 ? 1.834 6.075 -5.481 1.00 77.44 111 HIS A O 1
ATOM 884 N N . TYR A 1 112 ? -0.195 7.020 -5.714 1.00 71.62 112 TYR A N 1
ATOM 885 C CA . TYR A 1 112 ? 0.220 8.135 -6.557 1.00 71.62 112 TYR A CA 1
ATOM 886 C C . TYR A 1 112 ? -0.214 9.460 -5.939 1.00 71.62 112 TYR A C 1
ATOM 888 O O . TYR A 1 112 ? -1.190 9.521 -5.195 1.00 71.62 112 TYR A O 1
ATOM 896 N N . ASN A 1 113 ? 0.513 10.530 -6.253 1.00 66.25 113 ASN A N 1
ATOM 897 C CA . ASN A 1 113 ? 0.103 11.872 -5.866 1.00 66.25 113 ASN A CA 1
ATOM 898 C C . ASN A 1 113 ? -1.097 12.288 -6.731 1.00 66.25 113 ASN A C 1
ATOM 900 O O . ASN A 1 113 ? -0.955 12.402 -7.946 1.00 66.25 113 ASN A O 1
ATOM 904 N N . GLN A 1 114 ? -2.259 12.467 -6.101 1.00 64.19 114 GLN A N 1
ATOM 905 C CA . GLN A 1 114 ? -3.527 12.811 -6.759 1.00 64.19 114 GLN A CA 1
ATOM 906 C C . GLN A 1 114 ? -4.085 14.164 -6.272 1.00 64.19 114 GLN A C 1
ATOM 908 O O . GLN A 1 114 ? -5.254 14.457 -6.487 1.00 64.19 114 GLN A O 1
ATOM 913 N N . GLY A 1 115 ? -3.288 14.984 -5.569 1.00 56.31 115 GLY A N 1
ATOM 914 C CA . GLY A 1 115 ? -3.716 16.324 -5.136 1.00 56.31 115 GLY A CA 1
ATOM 915 C C . GLY A 1 115 ? -4.854 16.366 -4.099 1.00 56.31 115 GLY A C 1
ATOM 916 O O . GLY A 1 115 ? -5.503 17.400 -3.965 1.00 56.31 115 GLY A O 1
ATOM 917 N N . MET A 1 116 ? -5.102 15.275 -3.364 1.00 59.59 116 MET A N 1
ATOM 918 C CA . MET A 1 116 ? -6.124 15.166 -2.304 1.00 59.59 116 MET A CA 1
ATOM 919 C C . MET A 1 116 ? -5.484 15.127 -0.905 1.00 59.59 116 MET A C 1
ATOM 921 O O . MET A 1 116 ? -4.310 14.810 -0.791 1.00 59.59 116 MET A O 1
ATOM 925 N N . GLY A 1 117 ? -6.233 15.412 0.170 1.00 55.19 117 GLY A N 1
ATOM 926 C CA . GLY A 1 117 ? -5.732 15.262 1.550 1.00 55.19 117 GLY A CA 1
ATOM 927 C C . GLY A 1 117 ? -5.337 13.813 1.887 1.00 55.19 117 GLY A C 1
ATOM 928 O O . GLY A 1 117 ? -5.957 12.873 1.382 1.00 55.19 117 GLY A O 1
ATOM 929 N N . TYR A 1 118 ? -4.312 13.619 2.730 1.00 66.75 118 TYR A N 1
ATOM 930 C CA . TYR A 1 118 ? -3.632 12.325 2.876 1.00 66.75 118 TYR A CA 1
ATOM 931 C C . TYR A 1 118 ? -3.768 11.700 4.271 1.00 66.75 118 TYR A C 1
ATOM 933 O O . TYR A 1 118 ? -3.666 12.363 5.304 1.00 66.75 118 TYR A O 1
ATOM 941 N N . ILE A 1 119 ? -3.907 10.372 4.289 1.00 62.22 119 ILE A N 1
ATOM 942 C CA . ILE A 1 119 ? -3.562 9.531 5.440 1.00 62.22 119 ILE A CA 1
ATOM 943 C C . ILE A 1 119 ? -2.267 8.809 5.085 1.00 62.22 119 ILE A C 1
ATOM 945 O O . ILE A 1 119 ? -2.216 8.058 4.106 1.00 62.22 119 ILE A O 1
ATOM 949 N N . GLY A 1 120 ? -1.214 9.058 5.862 1.00 68.12 120 GLY A N 1
ATOM 950 C CA . GLY A 1 120 ? 0.112 8.511 5.610 1.00 68.12 120 GLY A CA 1
ATOM 951 C C . GLY A 1 120 ? 0.177 7.023 5.955 1.00 68.12 120 GLY A C 1
ATOM 952 O O . GLY A 1 120 ? 0.005 6.626 7.106 1.00 68.12 120 GLY A O 1
ATOM 953 N N . MET A 1 121 ? 0.465 6.176 4.967 1.00 72.06 121 MET A N 1
ATOM 954 C CA . MET A 1 121 ? 0.817 4.771 5.191 1.00 72.06 121 MET A CA 1
ATOM 955 C C . MET A 1 121 ? 2.293 4.538 4.892 1.00 72.06 121 MET A C 1
ATOM 957 O O . MET A 1 121 ? 2.863 5.181 4.015 1.00 72.06 121 MET A O 1
ATOM 961 N N . LYS A 1 122 ? 2.883 3.540 5.563 1.00 77.19 122 LYS A N 1
ATOM 962 C CA . LYS A 1 122 ? 4.293 3.145 5.391 1.00 77.19 122 LYS A CA 1
ATOM 963 C C . LYS A 1 122 ? 5.292 4.265 5.717 1.00 77.19 122 LYS A C 1
ATOM 965 O O . LYS A 1 122 ? 6.335 4.341 5.073 1.00 77.19 122 LYS A O 1
ATOM 970 N N . ALA A 1 123 ? 5.014 5.063 6.751 1.00 79.50 123 ALA A N 1
ATOM 971 C CA . ALA A 1 123 ? 5.944 6.077 7.266 1.00 79.50 123 ALA A CA 1
ATOM 972 C C . ALA A 1 123 ? 7.342 5.498 7.570 1.00 79.50 123 ALA A C 1
ATOM 974 O O . ALA A 1 123 ? 8.349 6.162 7.365 1.00 79.50 123 ALA A O 1
ATOM 975 N N . LEU A 1 124 ? 7.403 4.217 7.952 1.00 82.50 124 LEU A N 1
ATOM 976 C CA . LEU A 1 124 ? 8.641 3.506 8.271 1.00 82.50 124 LEU A CA 1
ATOM 977 C C . LEU A 1 124 ? 9.286 2.776 7.085 1.00 82.50 124 LEU A C 1
ATOM 979 O O . LEU A 1 124 ? 10.209 2.002 7.292 1.00 82.50 124 LEU A O 1
ATOM 983 N N . ALA A 1 125 ? 8.786 2.926 5.853 1.00 78.56 125 ALA A N 1
ATOM 984 C CA . ALA A 1 125 ? 9.360 2.292 4.657 1.00 78.56 125 ALA A CA 1
ATOM 985 C C . ALA A 1 125 ? 9.617 0.765 4.786 1.00 78.56 125 ALA A C 1
ATOM 987 O O . ALA A 1 125 ? 10.556 0.227 4.212 1.00 78.56 125 ALA A O 1
ATOM 988 N N . GLY A 1 126 ? 8.803 0.030 5.554 1.00 73.50 126 GLY A N 1
ATOM 989 C CA . GLY A 1 126 ? 9.070 -1.394 5.818 1.00 73.50 126 GLY A CA 1
ATOM 990 C C . GLY A 1 126 ? 10.315 -1.648 6.684 1.00 73.50 126 GLY A C 1
ATOM 991 O O . GLY A 1 126 ? 10.942 -2.695 6.554 1.00 73.50 126 GLY A O 1
ATOM 992 N N . ASN A 1 127 ? 10.642 -0.693 7.557 1.00 79.44 127 ASN A N 1
ATOM 993 C CA . ASN A 1 127 ? 11.688 -0.667 8.586 1.00 79.44 127 ASN A CA 1
ATOM 994 C C . ASN A 1 127 ? 13.125 -0.461 8.099 1.00 79.44 127 ASN A C 1
ATOM 996 O O . ASN A 1 127 ? 14.013 -0.273 8.927 1.00 79.44 127 ASN A O 1
ATOM 1000 N N . TYR A 1 128 ? 13.378 -0.463 6.788 1.00 82.50 128 TYR A N 1
ATOM 1001 C CA . TYR A 1 128 ? 14.731 -0.339 6.246 1.00 82.50 128 TYR A CA 1
ATOM 1002 C C . TYR A 1 128 ? 14.776 0.581 5.030 1.00 82.50 128 TYR A C 1
ATOM 1004 O O . TYR A 1 128 ? 13.963 0.476 4.112 1.00 82.50 128 TYR A O 1
ATOM 1012 N N . LEU A 1 129 ? 15.777 1.460 5.001 1.00 78.56 129 LEU A N 1
ATOM 1013 C CA . LEU A 1 129 ? 15.979 2.405 3.905 1.00 78.56 129 LEU A CA 1
ATOM 1014 C C . LEU A 1 129 ? 16.762 1.790 2.742 1.00 78.56 129 LEU A C 1
ATOM 1016 O O . LEU A 1 129 ? 16.571 2.198 1.600 1.00 78.56 129 LEU A O 1
ATOM 1020 N N . ALA A 1 130 ? 17.627 0.812 3.010 1.00 76.12 130 ALA A N 1
ATOM 1021 C CA . ALA A 1 130 ? 18.581 0.271 2.045 1.00 76.12 130 ALA A CA 1
ATOM 1022 C C . ALA A 1 130 ? 18.410 -1.237 1.799 1.00 76.12 130 ALA A C 1
ATOM 1024 O O . ALA A 1 130 ? 17.747 -1.944 2.560 1.00 76.12 130 ALA A O 1
ATOM 1025 N N . GLU A 1 131 ? 19.030 -1.721 0.715 1.00 72.00 131 GLU A N 1
ATOM 1026 C CA . GLU A 1 131 ? 19.095 -3.148 0.371 1.00 72.00 131 GLU A CA 1
ATOM 1027 C C . GLU A 1 131 ? 19.660 -3.984 1.529 1.00 72.00 131 GLU A C 1
ATOM 1029 O O . GLU A 1 131 ? 20.409 -3.485 2.375 1.00 72.00 131 GLU A O 1
ATOM 1034 N N . GLU A 1 132 ? 19.263 -5.261 1.575 1.00 70.94 132 GLU A N 1
ATOM 1035 C CA . GLU A 1 132 ? 19.734 -6.247 2.563 1.00 70.94 132 GLU A CA 1
ATOM 1036 C C . GLU A 1 132 ? 19.500 -5.839 4.025 1.00 70.94 132 GLU A C 1
ATOM 1038 O O . GLU A 1 132 ? 20.160 -6.343 4.928 1.00 70.94 132 GLU A O 1
ATOM 1043 N N . LYS A 1 133 ? 18.540 -4.933 4.273 1.00 75.38 133 LYS A N 1
ATOM 1044 C CA . LYS A 1 133 ? 18.209 -4.441 5.618 1.00 75.38 133 LYS A CA 1
ATOM 1045 C C . LYS A 1 133 ? 19.399 -3.762 6.322 1.00 75.38 133 LYS A C 1
ATOM 1047 O O . LYS A 1 133 ? 19.472 -3.728 7.546 1.00 75.38 133 LYS A O 1
ATOM 1052 N N . SER A 1 134 ? 20.320 -3.194 5.540 1.00 77.31 134 SER A N 1
ATOM 1053 C CA . SER A 1 134 ? 21.600 -2.645 6.017 1.00 77.31 134 SER A CA 1
ATOM 1054 C C . SER A 1 134 ? 21.494 -1.310 6.764 1.00 77.31 134 SER A C 1
ATOM 1056 O O . SER A 1 134 ? 22.345 -1.010 7.599 1.00 77.31 134 SER A O 1
ATOM 1058 N N . LYS A 1 135 ? 20.452 -0.512 6.500 1.00 81.94 135 LYS A N 1
ATOM 1059 C CA . LYS A 1 135 ? 20.160 0.730 7.230 1.00 81.94 135 LYS A CA 1
ATOM 1060 C C . LYS A 1 135 ? 18.728 0.675 7.771 1.00 81.94 135 LYS A C 1
ATOM 1062 O O . LYS A 1 135 ? 17.800 0.850 6.971 1.00 81.94 135 LYS A O 1
ATOM 1067 N N . PRO A 1 136 ? 18.531 0.399 9.073 1.00 85.94 136 PRO A N 1
ATOM 1068 C CA . PRO A 1 136 ? 17.217 0.512 9.688 1.00 85.94 136 PRO A CA 1
ATOM 1069 C C . PRO A 1 136 ? 16.745 1.967 9.661 1.00 85.94 136 PRO A C 1
ATOM 1071 O O . PRO A 1 136 ? 17.554 2.897 9.642 1.00 85.94 136 PRO A O 1
ATOM 1074 N N . VAL A 1 137 ? 15.430 2.139 9.612 1.00 87.19 137 VAL A N 1
ATOM 1075 C CA . VAL A 1 137 ? 14.770 3.428 9.826 1.00 87.19 137 VAL A CA 1
ATOM 1076 C C . VAL A 1 137 ? 14.761 3.713 11.322 1.00 87.19 137 VAL A C 1
ATOM 1078 O O . VAL A 1 137 ? 14.433 2.814 12.093 1.00 87.19 137 VAL A O 1
ATOM 1081 N N . ASP A 1 138 ? 15.076 4.945 11.716 1.00 90.94 138 ASP A N 1
ATOM 1082 C CA . ASP A 1 138 ? 14.720 5.440 13.044 1.00 90.94 138 ASP A CA 1
ATOM 1083 C C . ASP A 1 138 ? 13.203 5.701 13.072 1.00 90.94 138 ASP A C 1
ATOM 1085 O O . ASP A 1 138 ? 12.726 6.604 12.368 1.00 90.94 138 ASP A O 1
ATOM 1089 N N . PRO A 1 139 ? 12.422 4.897 13.818 1.00 91.69 139 PRO A N 1
ATOM 1090 C CA . PRO A 1 139 ? 10.983 5.064 13.859 1.00 91.69 139 PRO A CA 1
ATOM 1091 C C . PRO A 1 139 ? 10.574 6.390 14.498 1.00 91.69 139 PRO A C 1
ATOM 1093 O O . PRO A 1 139 ? 9.631 7.006 14.013 1.00 91.69 139 PRO A O 1
ATOM 1096 N N . VAL A 1 140 ? 11.290 6.878 15.512 1.00 94.06 140 VAL A N 1
ATOM 1097 C CA . VAL A 1 140 ? 10.929 8.118 16.209 1.00 94.06 140 VAL A CA 1
ATOM 1098 C C . VAL A 1 140 ? 11.078 9.296 15.254 1.00 94.06 140 VAL A C 1
ATOM 1100 O O . VAL A 1 140 ? 10.096 9.987 14.970 1.00 94.06 140 VAL A O 1
ATOM 1103 N N . ALA A 1 141 ? 12.265 9.466 14.667 1.00 94.56 141 ALA A N 1
ATOM 1104 C CA . ALA A 1 141 ? 12.525 10.552 13.727 1.00 94.56 141 ALA A CA 1
ATOM 1105 C C . ALA A 1 141 ? 11.576 10.506 12.514 1.00 94.56 141 ALA A C 1
ATOM 1107 O O . ALA A 1 141 ? 11.026 11.530 12.103 1.00 94.56 141 ALA A O 1
ATOM 1108 N N . ALA A 1 142 ? 11.334 9.317 11.948 1.00 92.81 142 ALA A N 1
ATOM 1109 C CA . ALA A 1 142 ? 10.463 9.167 10.784 1.00 92.81 142 ALA A CA 1
ATOM 1110 C C . ALA A 1 142 ? 8.998 9.517 11.088 1.00 92.81 142 ALA A C 1
ATOM 1112 O O . ALA A 1 142 ? 8.368 10.228 10.304 1.00 92.81 142 ALA A O 1
ATOM 1113 N N . LEU A 1 143 ? 8.443 9.035 12.205 1.00 93.38 143 LEU A N 1
ATOM 1114 C CA . LEU A 1 143 ? 7.047 9.291 12.570 1.00 93.38 143 LEU A CA 1
ATOM 1115 C C . LEU A 1 143 ? 6.831 10.773 12.903 1.00 93.38 143 LEU A C 1
ATOM 1117 O O . LEU A 1 143 ? 5.901 11.373 12.361 1.00 93.38 143 LEU A O 1
ATOM 1121 N N . LYS A 1 144 ? 7.725 11.379 13.699 1.00 94.62 144 LYS A N 1
ATOM 1122 C CA . LYS A 1 144 ? 7.711 12.821 13.997 1.00 94.62 144 LYS A CA 1
ATOM 1123 C C . LYS A 1 144 ? 7.740 13.655 12.720 1.00 94.62 144 LYS A C 1
ATOM 1125 O O . LYS A 1 144 ? 6.880 14.506 12.513 1.00 94.62 144 LYS A O 1
ATOM 1130 N N . TRP A 1 145 ? 8.677 13.356 11.819 1.00 93.62 145 TRP A N 1
ATOM 1131 C CA . TRP A 1 145 ? 8.824 14.086 10.561 1.00 93.62 145 TRP A CA 1
ATOM 1132 C C . TRP A 1 145 ? 7.560 14.048 9.696 1.00 93.62 145 TRP A C 1
ATOM 1134 O O . TRP A 1 145 ? 7.154 15.073 9.155 1.00 93.62 145 TRP A O 1
ATOM 1144 N N . VAL A 1 146 ? 6.918 12.881 9.579 1.00 90.56 146 VAL A N 1
ATOM 1145 C CA . VAL A 1 146 ? 5.672 12.742 8.810 1.00 90.56 146 VAL A CA 1
ATOM 1146 C C . VAL A 1 146 ? 4.522 13.505 9.476 1.00 90.56 146 VAL A C 1
ATOM 1148 O O . VAL A 1 146 ? 3.733 14.137 8.780 1.00 90.56 146 VAL A O 1
ATOM 1151 N N . LEU A 1 147 ? 4.422 13.474 10.807 1.00 90.50 147 LEU A N 1
ATOM 1152 C CA . LEU A 1 147 ? 3.361 14.159 11.558 1.00 90.50 147 LEU A CA 1
ATOM 1153 C C . LEU A 1 147 ? 3.484 15.688 11.554 1.00 90.50 147 LEU A C 1
ATOM 1155 O O . LEU A 1 147 ? 2.497 16.370 11.820 1.00 90.50 147 LEU A O 1
ATOM 1159 N N . GLN A 1 148 ? 4.656 16.232 11.226 1.00 90.94 148 GLN A N 1
ATOM 1160 C CA . GLN A 1 148 ? 4.842 17.674 11.049 1.00 90.94 148 GLN A CA 1
ATOM 1161 C C . GLN A 1 148 ? 4.303 18.207 9.708 1.00 90.94 148 GLN A C 1
ATOM 1163 O O . GLN A 1 148 ? 4.203 19.424 9.543 1.00 90.94 148 GLN A O 1
ATOM 1168 N N . ASP A 1 149 ? 3.939 17.349 8.743 1.00 87.19 149 ASP A N 1
ATOM 1169 C CA . ASP A 1 149 ? 3.302 17.801 7.500 1.00 87.19 149 ASP A CA 1
ATOM 1170 C C . ASP A 1 149 ? 1.825 18.159 7.762 1.00 87.19 149 ASP A C 1
ATOM 1172 O O . ASP A 1 149 ? 1.018 17.265 8.038 1.00 87.19 149 ASP A O 1
ATOM 1176 N N . PRO A 1 150 ? 1.412 19.435 7.614 1.00 85.00 150 PRO A N 1
ATOM 1177 C CA . PRO A 1 150 ? 0.034 19.855 7.878 1.00 85.00 150 PRO A CA 1
ATOM 1178 C C . PRO A 1 150 ? -0.996 19.229 6.921 1.00 85.00 150 PRO A C 1
ATOM 1180 O O . PRO A 1 150 ? -2.201 19.333 7.154 1.00 85.00 150 PRO A O 1
ATOM 1183 N N . SER A 1 151 ? -0.548 18.589 5.839 1.00 83.06 151 SER A N 1
ATOM 1184 C CA . SER A 1 151 ? -1.391 17.870 4.877 1.00 83.06 151 SER A CA 1
ATOM 1185 C C . SER A 1 151 ? -1.710 16.437 5.319 1.00 83.06 151 SER A C 1
ATOM 1187 O O . SER A 1 151 ? -2.538 15.772 4.684 1.00 83.06 151 SER A O 1
ATOM 1189 N N . ILE A 1 152 ? -1.045 15.942 6.368 1.00 83.12 152 ILE A N 1
ATOM 1190 C CA . ILE A 1 152 ? -1.198 14.587 6.896 1.00 83.12 152 ILE A CA 1
ATOM 1191 C C . ILE A 1 152 ? -2.054 14.637 8.158 1.00 83.12 152 ILE A C 1
ATOM 1193 O O . ILE A 1 152 ? -1.677 15.200 9.177 1.00 83.12 152 ILE A O 1
ATOM 1197 N N . CYS A 1 153 ? -3.226 14.004 8.099 1.00 82.88 153 CYS A N 1
ATOM 1198 C CA . CYS A 1 153 ? -4.136 13.963 9.246 1.00 82.88 153 CYS A CA 1
ATOM 1199 C C . CYS A 1 153 ? -3.708 12.933 10.302 1.00 82.88 153 CYS A C 1
ATOM 1201 O O . CYS A 1 153 ? -3.916 13.133 11.496 1.00 82.88 153 CYS A O 1
ATOM 1203 N N . THR A 1 154 ? -3.170 11.796 9.861 1.00 86.12 154 THR A N 1
ATOM 1204 C CA . THR A 1 154 ? -2.740 10.703 10.734 1.00 86.12 154 THR A CA 1
ATOM 1205 C C . THR A 1 154 ? -1.818 9.748 9.980 1.00 86.12 154 THR A C 1
ATOM 1207 O O . THR A 1 154 ? -1.763 9.755 8.742 1.00 86.12 154 THR A O 1
ATOM 1210 N N . ILE A 1 155 ? -1.132 8.897 10.736 1.00 87.38 155 ILE A N 1
ATOM 1211 C CA . ILE A 1 155 ? -0.249 7.847 10.243 1.00 87.38 155 ILE A CA 1
ATOM 1212 C C . ILE A 1 155 ? -0.730 6.481 10.727 1.00 87.38 155 ILE A C 1
ATOM 1214 O O . ILE A 1 155 ? -1.276 6.344 11.818 1.00 87.38 155 ILE A O 1
ATOM 1218 N N . ILE A 1 156 ? -0.526 5.453 9.906 1.00 88.00 156 ILE A N 1
ATOM 1219 C CA . ILE A 1 156 ? -0.883 4.070 10.247 1.00 88.00 156 ILE A CA 1
ATOM 1220 C C . ILE A 1 156 ? 0.404 3.235 10.254 1.00 88.00 156 ILE A C 1
ATOM 1222 O O . ILE A 1 156 ? 0.723 2.608 9.231 1.00 88.00 156 ILE A O 1
ATOM 1226 N N . PRO A 1 157 ? 1.183 3.271 11.353 1.00 87.50 157 PRO A N 1
ATOM 1227 C CA . PRO A 1 157 ? 2.337 2.400 11.518 1.00 87.50 157 PRO A CA 1
ATOM 1228 C C . PRO A 1 157 ? 1.881 0.944 11.665 1.00 87.50 157 PRO A C 1
ATOM 1230 O O . PRO A 1 157 ? 0.755 0.646 12.072 1.00 87.50 157 PRO A O 1
ATOM 1233 N N . GLY A 1 158 ? 2.745 0.025 11.242 1.00 86.44 158 GLY A N 1
ATOM 1234 C CA . GLY A 1 158 ? 2.545 -1.408 11.422 1.00 86.44 158 GLY A CA 1
ATOM 1235 C C . GLY A 1 158 ? 3.550 -1.926 12.435 1.00 86.44 158 GLY A C 1
ATOM 1236 O O . GLY A 1 158 ? 4.730 -1.606 12.326 1.00 86.44 158 GLY A O 1
ATOM 1237 N N . TYR A 1 159 ? 3.087 -2.752 13.365 1.00 88.31 159 TYR A N 1
ATOM 1238 C CA . TYR A 1 159 ? 3.896 -3.321 14.436 1.00 88.31 159 TYR A CA 1
ATOM 1239 C C . TYR A 1 159 ? 3.710 -4.837 14.521 1.00 88.31 159 TYR A C 1
ATOM 1241 O O . TYR A 1 159 ? 2.670 -5.390 14.153 1.00 88.31 159 TYR A O 1
ATOM 1249 N N . THR A 1 160 ? 4.742 -5.512 15.014 1.00 88.94 160 THR A N 1
ATOM 1250 C CA . THR A 1 160 ? 4.776 -6.953 15.297 1.00 88.94 160 THR A CA 1
ATOM 1251 C C . THR A 1 160 ? 5.157 -7.256 16.747 1.00 88.94 160 THR A C 1
ATOM 1253 O O . THR A 1 160 ? 5.162 -8.421 17.135 1.00 88.94 160 THR A O 1
ATOM 1256 N N . ALA A 1 161 ? 5.496 -6.233 17.535 1.00 90.75 161 ALA A N 1
ATOM 1257 C CA . ALA A 1 161 ? 5.899 -6.341 18.933 1.00 90.75 161 ALA A CA 1
ATOM 1258 C C . ALA A 1 161 ? 5.355 -5.155 19.755 1.00 90.75 161 ALA A C 1
ATOM 1260 O O . ALA A 1 161 ? 4.979 -4.127 19.194 1.00 90.75 161 ALA A O 1
ATOM 1261 N N . TYR A 1 162 ? 5.248 -5.327 21.076 1.00 92.25 162 TYR A N 1
ATOM 1262 C CA . TYR A 1 162 ? 4.618 -4.345 21.972 1.00 92.25 162 TYR A CA 1
ATOM 1263 C C . TYR A 1 162 ? 5.443 -3.066 22.162 1.00 92.25 162 TYR A C 1
ATOM 1265 O O . TYR A 1 162 ? 4.870 -1.986 22.223 1.00 92.25 162 TYR A O 1
ATOM 1273 N N . ASP A 1 163 ? 6.768 -3.176 22.188 1.00 93.00 163 ASP A N 1
ATOM 1274 C CA . ASP A 1 163 ? 7.709 -2.050 22.274 1.00 93.00 163 ASP A CA 1
ATOM 1275 C C . ASP A 1 163 ? 7.552 -1.056 21.108 1.00 93.00 163 ASP A C 1
ATOM 1277 O O . ASP A 1 163 ? 7.692 0.155 21.273 1.00 93.00 163 ASP A O 1
ATOM 1281 N N . GLN A 1 164 ? 7.185 -1.554 19.926 1.00 92.44 164 GLN A N 1
ATOM 1282 C CA . GLN A 1 164 ? 6.874 -0.717 18.765 1.00 92.44 164 GLN A CA 1
ATOM 1283 C C . GLN A 1 164 ? 5.601 0.110 18.990 1.00 92.44 164 GLN A C 1
ATOM 1285 O O . GLN A 1 164 ? 5.551 1.268 18.592 1.00 92.44 164 GLN A O 1
ATOM 1290 N N . ILE A 1 165 ? 4.595 -0.452 19.672 1.00 92.62 165 ILE A N 1
ATOM 1291 C CA . ILE A 1 165 ? 3.371 0.281 20.031 1.00 92.62 165 ILE A CA 1
ATOM 1292 C C . ILE A 1 165 ? 3.694 1.373 21.053 1.00 92.62 165 ILE A C 1
ATOM 1294 O O . ILE A 1 165 ? 3.194 2.486 20.929 1.00 92.62 165 ILE A O 1
ATOM 1298 N N . GLU A 1 166 ? 4.524 1.066 22.053 1.00 93.25 166 GLU A N 1
ATOM 1299 C CA . GLU A 1 166 ? 4.971 2.047 23.050 1.00 93.25 166 GLU A CA 1
ATOM 1300 C C . GLU A 1 166 ? 5.705 3.210 22.373 1.00 93.25 166 GLU A C 1
ATOM 1302 O O . GLU A 1 166 ? 5.350 4.363 22.602 1.00 93.25 166 GLU A O 1
ATOM 1307 N N . THR A 1 167 ? 6.617 2.906 21.445 1.00 92.12 167 THR A N 1
ATOM 1308 C CA . THR A 1 167 ? 7.32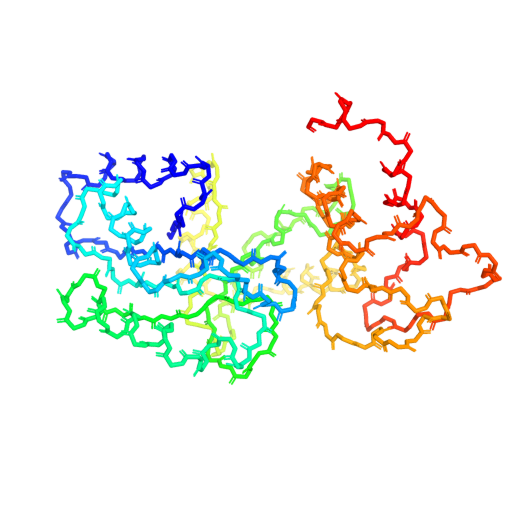5 3.909 20.631 1.00 92.12 167 THR A CA 1
ATOM 1309 C C . THR A 1 167 ? 6.354 4.796 19.842 1.00 92.12 167 THR A C 1
ATOM 1311 O O . THR A 1 167 ? 6.448 6.022 19.898 1.00 92.12 167 THR A O 1
ATOM 1314 N N . ASP A 1 168 ? 5.396 4.194 19.127 1.00 91.94 168 ASP A N 1
ATOM 1315 C CA . ASP A 1 168 ? 4.407 4.930 18.329 1.00 91.94 168 ASP A CA 1
ATOM 1316 C C . ASP A 1 168 ? 3.552 5.865 19.206 1.00 91.94 168 ASP A C 1
ATOM 1318 O O . ASP A 1 168 ? 3.224 6.980 18.797 1.00 91.94 168 ASP A O 1
ATOM 1322 N N . VAL A 1 169 ? 3.183 5.421 20.413 1.00 92.06 169 VAL A N 1
ATOM 1323 C CA . VAL A 1 169 ? 2.402 6.211 21.376 1.00 92.06 169 VAL A CA 1
ATOM 1324 C C . VAL A 1 169 ? 3.237 7.339 21.981 1.00 92.06 169 VAL A C 1
ATOM 1326 O O . VAL A 1 169 ? 2.728 8.449 22.126 1.00 92.06 169 VAL A O 1
ATOM 1329 N N . GLU A 1 170 ? 4.506 7.089 22.303 1.00 92.69 170 GLU A N 1
ATOM 1330 C CA . GLU A 1 170 ? 5.415 8.101 22.850 1.00 92.69 170 GLU A CA 1
ATOM 1331 C C . GLU A 1 170 ? 5.625 9.272 21.883 1.00 92.69 170 GLU A C 1
ATOM 1333 O O . GLU A 1 170 ? 5.535 10.427 22.302 1.00 92.69 170 GLU A O 1
ATOM 1338 N N . VAL A 1 171 ? 5.783 8.993 20.583 1.00 93.25 171 VAL A N 1
ATOM 1339 C CA . VAL A 1 171 ? 5.891 10.024 19.531 1.00 93.25 171 VAL A CA 1
ATOM 1340 C C . VAL A 1 171 ? 4.694 10.981 19.529 1.00 93.25 171 VAL A C 1
ATOM 1342 O O . VAL A 1 171 ? 4.840 12.160 19.220 1.00 93.25 171 VAL A O 1
ATOM 1345 N N . MET A 1 172 ? 3.499 10.514 19.896 1.00 90.81 172 MET A N 1
ATOM 1346 C CA . MET A 1 172 ? 2.302 11.362 19.889 1.00 90.81 172 MET A CA 1
ATOM 1347 C C . MET A 1 172 ? 2.290 12.417 21.004 1.00 90.81 172 MET A C 1
ATOM 1349 O O . MET A 1 172 ? 1.492 13.353 20.929 1.00 90.81 172 MET A O 1
ATOM 1353 N N . TYR A 1 173 ? 3.132 12.281 22.034 1.00 93.62 173 TYR A N 1
ATOM 1354 C CA . TYR A 1 173 ? 3.240 13.274 23.107 1.00 93.62 173 TYR A CA 1
ATOM 1355 C C . TYR A 1 173 ? 4.171 14.437 22.760 1.00 93.62 173 TYR A C 1
ATOM 1357 O O . TYR A 1 173 ? 3.983 15.530 23.294 1.00 93.62 173 TYR A O 1
ATOM 1365 N N . ASP A 1 174 ? 5.144 14.210 21.881 1.00 94.38 174 ASP A N 1
ATOM 1366 C CA . ASP A 1 174 ? 6.092 15.218 21.420 1.00 94.38 174 ASP A CA 1
ATOM 1367 C C . ASP A 1 174 ? 6.521 14.904 19.984 1.00 94.38 174 ASP A C 1
ATOM 1369 O O . ASP A 1 174 ? 7.229 13.928 19.730 1.00 94.38 174 ASP A O 1
ATOM 1373 N N . ILE A 1 175 ? 6.076 15.744 19.047 1.00 94.38 175 ILE A N 1
ATOM 1374 C CA . ILE A 1 175 ? 6.385 15.594 17.623 1.00 94.38 175 ILE A CA 1
ATOM 1375 C C . ILE A 1 175 ? 7.570 16.454 17.174 1.00 94.38 175 ILE A C 1
ATOM 1377 O O . ILE A 1 175 ? 7.920 16.415 15.991 1.00 94.38 175 ILE A O 1
ATOM 1381 N N . ASP A 1 176 ? 8.182 17.232 18.070 1.00 95.56 176 ASP A N 1
ATOM 1382 C CA . ASP A 1 176 ? 9.305 18.093 17.717 1.00 95.56 176 ASP A CA 1
ATOM 1383 C C . ASP A 1 176 ? 10.559 17.244 17.476 1.00 95.56 176 ASP A C 1
ATOM 1385 O O . ASP A 1 176 ? 10.904 16.337 18.245 1.00 95.56 176 ASP A O 1
ATOM 1389 N N . LEU A 1 177 ? 11.233 17.525 16.359 1.00 96.69 177 LEU A N 1
ATOM 1390 C CA . LEU A 1 177 ? 12.459 16.830 15.992 1.00 96.69 177 LEU A CA 1
ATOM 1391 C C . LEU A 1 177 ? 13.636 17.405 16.780 1.00 96.69 177 LEU A C 1
ATOM 1393 O O . LEU A 1 177 ? 13.833 18.620 16.846 1.00 96.69 177 LEU A O 1
ATOM 1397 N N . THR A 1 178 ? 14.449 16.525 17.352 1.00 96.88 178 THR A N 1
ATOM 1398 C CA . THR A 1 178 ? 15.744 16.910 17.916 1.00 96.88 178 THR A CA 1
ATOM 1399 C C . THR A 1 178 ? 16.782 17.099 16.800 1.00 96.88 178 THR A C 1
ATOM 1401 O O . THR A 1 178 ? 16.641 16.514 15.725 1.00 96.88 178 THR A O 1
ATOM 1404 N N . PRO A 1 179 ? 17.876 17.853 17.032 1.00 97.19 179 PRO A N 1
ATOM 1405 C CA . PRO A 1 179 ? 18.940 18.004 16.035 1.00 97.19 179 PRO A CA 1
ATOM 1406 C C . PRO A 1 179 ? 19.555 16.677 15.563 1.00 97.19 179 PRO A C 1
ATOM 1408 O O . PRO A 1 179 ? 19.961 16.565 14.407 1.00 97.19 179 PRO A O 1
ATOM 1411 N N . ASP A 1 180 ? 19.612 15.669 16.439 1.00 95.75 180 ASP A N 1
ATOM 1412 C CA . ASP A 1 180 ? 20.132 14.342 16.098 1.00 95.75 180 ASP A CA 1
ATOM 1413 C C . ASP A 1 180 ? 19.145 13.574 15.198 1.00 95.75 180 ASP A C 1
ATOM 1415 O O . ASP A 1 180 ? 19.556 12.989 14.194 1.00 95.75 180 ASP A O 1
ATOM 1419 N N . GLU A 1 181 ? 17.841 13.648 15.496 1.00 95.75 181 GLU A N 1
ATOM 1420 C CA . GLU A 1 181 ? 16.774 13.075 14.659 1.00 95.75 181 GLU A CA 1
ATOM 1421 C C . GLU A 1 181 ? 16.742 13.739 13.265 1.00 95.75 181 GLU A C 1
ATOM 1423 O O . GLU A 1 181 ? 16.635 13.055 12.245 1.00 95.75 181 GLU A O 1
ATOM 1428 N N . GLU A 1 182 ? 16.900 15.067 13.186 1.00 95.19 182 GLU A N 1
ATOM 1429 C CA . GLU A 1 182 ? 17.007 15.791 11.909 1.00 95.19 182 GLU A CA 1
ATOM 1430 C C . GLU A 1 182 ? 18.228 15.349 11.092 1.00 95.19 182 GLU A C 1
ATOM 1432 O O . GLU A 1 182 ? 18.127 15.128 9.879 1.00 95.19 182 GLU A O 1
ATOM 1437 N N . ALA A 1 183 ? 19.383 15.198 11.748 1.00 93.56 183 ALA A N 1
ATOM 1438 C CA . ALA A 1 183 ? 20.607 14.751 11.098 1.00 93.56 183 ALA A CA 1
ATOM 1439 C C . ALA A 1 183 ? 20.466 13.325 10.541 1.00 93.56 183 ALA A C 1
ATOM 1441 O O . ALA A 1 183 ? 20.892 13.060 9.413 1.00 93.56 183 ALA A O 1
ATOM 1442 N N . GLU A 1 184 ? 19.827 12.416 11.284 1.00 90.94 184 GLU A N 1
ATOM 1443 C CA . GLU A 1 184 ? 19.555 11.056 10.813 1.00 90.94 184 GLU A CA 1
ATOM 1444 C C . GLU A 1 184 ? 18.625 11.041 9.590 1.00 90.94 184 GLU A C 1
ATOM 1446 O O . GLU A 1 184 ? 18.905 10.343 8.606 1.00 90.94 184 GLU A O 1
ATOM 1451 N N . LEU A 1 185 ? 17.559 11.844 9.598 1.00 91.25 185 LEU A N 1
ATOM 1452 C CA . LEU A 1 185 ? 16.662 11.974 8.446 1.00 91.25 185 LEU A CA 1
ATOM 1453 C C . LEU A 1 185 ? 17.398 12.492 7.207 1.00 91.25 185 LEU A C 1
ATOM 1455 O O . LEU A 1 185 ? 17.172 11.994 6.099 1.00 91.25 185 LEU A O 1
ATOM 1459 N N . GLU A 1 186 ? 18.295 13.463 7.374 1.00 91.12 186 GLU A N 1
ATOM 1460 C CA . GLU A 1 186 ? 19.076 14.021 6.272 1.00 91.12 186 GLU A CA 1
ATOM 1461 C C . GLU A 1 186 ? 20.075 13.007 5.697 1.00 91.12 186 GLU A C 1
ATOM 1463 O O . GLU A 1 186 ? 20.206 12.889 4.476 1.00 91.12 186 GLU A O 1
ATOM 1468 N N . GLU A 1 187 ? 20.718 12.193 6.536 1.00 88.00 187 GLU A N 1
ATOM 1469 C CA . GLU A 1 187 ? 21.525 11.062 6.063 1.00 88.00 187 GLU A CA 1
ATOM 1470 C C . GLU A 1 187 ? 20.672 10.033 5.307 1.00 88.00 187 GLU A C 1
ATOM 1472 O O . GLU A 1 187 ? 21.044 9.582 4.220 1.00 88.00 187 GLU A O 1
ATOM 1477 N N . GLY A 1 188 ? 19.481 9.714 5.820 1.00 84.56 188 GLY A N 1
ATOM 1478 C CA . GLY A 1 188 ? 18.533 8.824 5.152 1.00 84.56 188 GLY A CA 1
ATOM 1479 C C . GLY A 1 188 ? 18.108 9.323 3.765 1.00 84.56 188 GLY A C 1
ATOM 1480 O O . GLY A 1 188 ? 18.008 8.533 2.823 1.00 84.56 188 GLY A O 1
ATOM 1481 N N . ARG A 1 189 ? 17.914 10.637 3.595 1.00 83.75 189 ARG A N 1
ATOM 1482 C CA . ARG A 1 189 ? 17.513 11.262 2.318 1.00 83.75 189 ARG A CA 1
ATOM 1483 C C . ARG A 1 189 ? 18.550 11.115 1.210 1.00 83.75 189 ARG A C 1
ATOM 1485 O O . ARG A 1 189 ? 18.160 11.015 0.036 1.00 83.75 189 ARG A O 1
ATOM 1492 N N . LYS A 1 190 ? 19.835 11.084 1.579 1.00 84.12 190 LYS A N 1
ATOM 1493 C CA . LYS A 1 190 ? 20.976 10.908 0.663 1.00 84.12 190 LYS A CA 1
ATOM 1494 C C . LYS A 1 190 ? 21.048 9.495 0.093 1.00 84.12 190 LYS A C 1
ATOM 1496 O O . LYS A 1 190 ? 21.636 9.292 -0.969 1.00 84.12 190 LYS A O 1
ATOM 1501 N N . LEU A 1 191 ? 20.430 8.519 0.759 1.00 83.56 191 LEU A N 1
ATOM 1502 C CA . LEU A 1 191 ? 20.367 7.154 0.258 1.00 83.56 191 LEU A CA 1
ATOM 1503 C C . LEU A 1 191 ? 19.472 7.083 -0.978 1.00 83.56 191 LEU A C 1
ATOM 1505 O O . LEU A 1 191 ? 18.371 7.637 -1.016 1.00 83.56 191 LEU A O 1
ATOM 1509 N N . THR A 1 192 ? 19.910 6.321 -1.982 1.00 82.25 192 THR A N 1
ATOM 1510 C CA . THR A 1 192 ? 19.084 5.999 -3.151 1.00 82.25 192 THR A CA 1
ATOM 1511 C C . THR A 1 192 ? 17.748 5.410 -2.700 1.00 82.25 192 THR A C 1
ATOM 1513 O O . THR A 1 192 ? 16.696 5.857 -3.144 1.00 82.25 192 THR A O 1
ATOM 1516 N N . GLY A 1 193 ? 17.771 4.489 -1.736 1.00 82.81 193 GLY A N 1
ATOM 1517 C CA . GLY A 1 193 ? 16.573 3.898 -1.150 1.00 82.81 193 GLY A CA 1
ATOM 1518 C C . GLY A 1 193 ? 15.966 2.768 -1.986 1.00 82.81 193 GLY A C 1
ATOM 1519 O O . GLY A 1 193 ? 16.349 2.546 -3.138 1.00 82.81 193 GLY A O 1
ATOM 1520 N N . LEU A 1 194 ? 14.999 2.042 -1.422 1.00 83.19 194 LEU A N 1
ATOM 1521 C CA . LEU A 1 194 ? 14.312 0.925 -2.095 1.00 83.19 194 LEU A CA 1
ATOM 1522 C C . LEU A 1 194 ? 13.021 1.328 -2.823 1.00 83.19 194 LEU A C 1
ATOM 1524 O O . LEU A 1 194 ? 12.616 0.675 -3.785 1.00 83.19 194 LEU A O 1
ATOM 1528 N N . PHE A 1 195 ? 12.370 2.403 -2.380 1.00 85.69 195 PHE A N 1
ATOM 1529 C CA . PHE A 1 195 ? 10.991 2.710 -2.754 1.00 85.69 195 PHE A CA 1
ATOM 1530 C C . PHE A 1 195 ? 10.917 3.733 -3.885 1.00 85.69 195 PHE A C 1
ATOM 1532 O O . PHE A 1 195 ? 11.341 4.880 -3.746 1.00 85.69 195 PHE A O 1
ATOM 1539 N N . CYS A 1 196 ? 10.355 3.320 -5.022 1.00 87.00 196 CYS A N 1
ATOM 1540 C CA . CYS A 1 196 ? 10.029 4.241 -6.105 1.00 87.00 196 CYS A CA 1
ATOM 1541 C C . CYS A 1 196 ? 8.926 5.206 -5.655 1.00 87.00 196 CYS A C 1
ATOM 1543 O O . CYS A 1 196 ? 7.869 4.767 -5.213 1.00 87.00 196 CYS A O 1
ATOM 1545 N N . GLN A 1 197 ? 9.141 6.509 -5.839 1.00 80.88 197 GLN A N 1
ATOM 1546 C CA . GLN A 1 197 ? 8.155 7.543 -5.496 1.00 80.88 197 GLN A CA 1
ATOM 1547 C C . GLN A 1 197 ? 6.986 7.639 -6.489 1.00 80.88 197 GLN A C 1
ATOM 1549 O O . GLN A 1 197 ? 6.079 8.437 -6.290 1.00 80.88 197 GLN A O 1
ATOM 1554 N N . GLY A 1 198 ? 7.019 6.894 -7.599 1.00 82.69 198 GLY A N 1
ATOM 1555 C CA . GLY A 1 198 ? 5.956 6.949 -8.605 1.00 82.69 198 GLY A CA 1
ATOM 1556 C C . GLY A 1 198 ? 5.830 8.297 -9.330 1.00 82.69 198 GLY A C 1
ATOM 1557 O O . GLY A 1 198 ? 4.810 8.535 -9.964 1.00 82.69 198 GLY A O 1
ATOM 1558 N N . CYS A 1 199 ? 6.855 9.161 -9.292 1.00 85.94 199 CYS A N 1
ATOM 1559 C CA . CYS A 1 199 ? 6.809 10.523 -9.850 1.00 85.94 199 CYS A CA 1
ATOM 1560 C C . CYS A 1 199 ? 6.657 10.596 -11.381 1.00 85.94 199 CYS A C 1
ATOM 1562 O O . CYS A 1 199 ? 6.377 11.655 -11.928 1.00 85.94 199 CYS A O 1
ATOM 1564 N N . GLY A 1 200 ? 6.882 9.487 -12.092 1.00 87.00 200 GLY A N 1
ATOM 1565 C CA . GLY A 1 200 ? 6.683 9.400 -13.539 1.00 87.00 200 GLY A CA 1
ATOM 1566 C C . GLY A 1 200 ? 7.801 9.980 -14.412 1.00 87.00 200 GLY A C 1
ATOM 1567 O O . GLY A 1 200 ? 7.760 9.748 -15.614 1.00 87.00 200 GLY A O 1
ATOM 1568 N N . THR A 1 201 ? 8.830 10.630 -13.854 1.00 91.19 201 THR A N 1
ATOM 1569 C CA . THR A 1 201 ? 9.947 11.237 -14.619 1.00 91.19 201 THR A CA 1
ATOM 1570 C C . THR A 1 201 ? 10.642 10.268 -15.584 1.00 91.19 201 THR A C 1
ATOM 1572 O O . THR A 1 201 ? 11.122 10.676 -16.635 1.00 91.19 201 THR A O 1
ATOM 1575 N N . CYS A 1 202 ? 10.676 8.975 -15.256 1.00 93.44 202 CYS A N 1
ATOM 1576 C CA . CYS A 1 202 ? 11.300 7.953 -16.093 1.00 93.44 202 CYS A CA 1
ATOM 1577 C C . CYS A 1 202 ? 10.456 7.518 -17.302 1.00 93.44 202 CYS A C 1
ATOM 1579 O O . CYS A 1 202 ? 10.989 6.868 -18.208 1.00 93.44 202 CYS A O 1
ATOM 1581 N N . LYS A 1 203 ? 9.154 7.825 -17.339 1.00 91.38 203 LYS A N 1
ATOM 1582 C CA . LYS A 1 203 ? 8.251 7.364 -18.404 1.00 91.38 203 LYS A CA 1
ATOM 1583 C C . LYS A 1 203 ? 8.698 7.920 -19.761 1.00 91.38 203 LYS A C 1
ATOM 1585 O O . LYS A 1 203 ? 9.036 9.091 -19.876 1.00 91.38 203 LYS A O 1
ATOM 1590 N N . GLY A 1 204 ? 8.732 7.061 -20.781 1.00 92.12 204 GLY A N 1
ATOM 1591 C CA . GLY A 1 204 ? 9.131 7.429 -22.148 1.00 92.12 204 GLY A CA 1
ATOM 1592 C C . GLY A 1 204 ? 10.629 7.692 -22.358 1.00 92.12 204 GLY A C 1
ATOM 1593 O O . GLY A 1 204 ? 11.040 7.946 -23.482 1.00 92.12 204 GLY A O 1
ATOM 1594 N N . THR A 1 205 ? 11.460 7.609 -21.313 1.00 95.62 205 THR A N 1
ATOM 1595 C CA . THR A 1 205 ? 12.914 7.858 -21.428 1.00 95.62 205 THR A CA 1
ATOM 1596 C C . THR A 1 205 ? 13.721 6.602 -21.767 1.00 95.62 205 THR A C 1
ATOM 1598 O O . THR A 1 205 ? 14.863 6.695 -22.208 1.00 95.62 205 THR A O 1
ATOM 1601 N N . CYS A 1 206 ? 13.147 5.410 -21.580 1.00 96.38 206 CYS A N 1
ATOM 1602 C CA . CYS A 1 206 ? 13.797 4.140 -21.898 1.00 96.38 206 CYS A CA 1
ATOM 1603 C C . CYS A 1 206 ? 13.762 3.865 -23.409 1.00 96.38 206 CYS A C 1
ATOM 1605 O O . CYS A 1 206 ? 12.676 3.769 -23.976 1.00 96.38 206 CYS A O 1
ATOM 1607 N N . THR A 1 207 ? 14.918 3.636 -24.041 1.00 95.44 207 THR A N 1
ATOM 1608 C CA . THR A 1 207 ? 15.009 3.278 -25.473 1.00 95.44 207 THR A CA 1
ATOM 1609 C C . THR A 1 207 ? 14.210 2.023 -25.835 1.00 95.44 207 THR A C 1
ATOM 1611 O O . THR A 1 207 ? 13.602 1.968 -26.898 1.00 95.44 207 THR A O 1
ATOM 1614 N N . ASN A 1 208 ? 14.156 1.038 -24.932 1.00 95.69 208 ASN A N 1
ATOM 1615 C CA . ASN A 1 208 ? 13.382 -0.195 -25.120 1.00 95.69 208 ASN A CA 1
ATOM 1616 C C . ASN A 1 208 ? 11.914 -0.055 -24.669 1.00 95.69 208 ASN A C 1
ATOM 1618 O O . ASN A 1 208 ? 11.194 -1.046 -24.613 1.00 95.69 208 ASN A O 1
ATOM 1622 N N . ASN A 1 209 ? 11.473 1.159 -24.320 1.00 94.81 209 ASN A N 1
ATOM 1623 C CA . ASN A 1 209 ? 10.113 1.472 -23.879 1.00 94.81 209 ASN A CA 1
ATOM 1624 C C . ASN A 1 209 ? 9.613 0.608 -22.700 1.00 94.81 209 ASN A C 1
ATOM 1626 O O . ASN A 1 209 ? 8.451 0.211 -22.640 1.00 94.81 209 ASN A O 1
ATOM 1630 N N . LEU A 1 210 ? 10.503 0.297 -21.752 1.00 96.12 210 LEU A N 1
ATOM 1631 C CA . LEU A 1 210 ? 10.159 -0.514 -20.584 1.00 96.12 210 LEU A CA 1
ATOM 1632 C C . LEU A 1 210 ? 9.274 0.264 -19.587 1.00 96.12 210 LEU A C 1
ATOM 1634 O O . LEU A 1 210 ? 9.514 1.457 -19.362 1.00 96.12 210 LEU A O 1
ATOM 1638 N N . PRO A 1 211 ? 8.319 -0.400 -18.902 1.00 94.44 211 PRO A N 1
ATOM 1639 C CA . PRO A 1 211 ? 7.492 0.214 -17.865 1.00 94.44 211 PRO A CA 1
ATOM 1640 C C . PRO A 1 211 ? 8.288 0.367 -16.558 1.00 94.44 211 PRO A C 1
ATOM 1642 O O . PRO A 1 211 ? 8.089 -0.356 -15.584 1.00 94.44 211 PRO A O 1
ATOM 1645 N N . VAL A 1 212 ? 9.237 1.307 -16.536 1.00 95.25 212 VAL A N 1
ATOM 1646 C CA . VAL A 1 212 ? 10.195 1.479 -15.429 1.00 95.25 212 VAL A CA 1
ATOM 1647 C C . VAL A 1 212 ? 9.534 1.566 -14.042 1.00 95.25 212 VAL A C 1
ATOM 1649 O O . VAL A 1 212 ? 10.030 0.887 -13.144 1.00 95.25 212 VAL A O 1
ATOM 1652 N N . PRO A 1 213 ? 8.452 2.342 -13.804 1.00 91.88 213 PRO A N 1
ATOM 1653 C CA . PRO A 1 213 ? 7.827 2.404 -12.476 1.00 91.88 213 PRO A CA 1
ATOM 1654 C C . PRO A 1 213 ? 7.379 1.032 -11.949 1.00 91.88 213 PRO A C 1
ATOM 1656 O O . PRO A 1 213 ? 7.562 0.717 -10.773 1.00 91.88 213 PRO A O 1
ATOM 1659 N N . ASP A 1 214 ? 6.838 0.199 -12.830 1.00 92.12 214 ASP A N 1
ATOM 1660 C CA . ASP A 1 214 ? 6.334 -1.137 -12.532 1.00 92.12 214 ASP A CA 1
ATOM 1661 C C . ASP A 1 214 ? 7.498 -2.079 -12.227 1.00 92.12 214 ASP A C 1
ATOM 1663 O O . ASP A 1 214 ? 7.469 -2.805 -11.235 1.00 92.12 214 ASP A O 1
ATOM 1667 N N . LEU A 1 215 ? 8.582 -1.984 -13.000 1.00 95.38 215 LEU A N 1
ATOM 1668 C CA . LEU A 1 215 ? 9.815 -2.728 -12.739 1.00 95.38 215 LEU A CA 1
ATOM 1669 C C . LEU A 1 215 ? 10.460 -2.317 -11.407 1.00 95.38 215 LEU A C 1
ATOM 1671 O O . LEU A 1 215 ? 10.939 -3.168 -10.664 1.00 95.38 215 LEU A O 1
ATOM 1675 N N . MET A 1 216 ? 10.426 -1.034 -11.034 1.00 94.75 216 MET A N 1
ATOM 1676 C CA . MET A 1 216 ? 10.915 -0.606 -9.716 1.00 94.75 216 MET A CA 1
ATOM 1677 C C . MET A 1 216 ? 10.022 -1.107 -8.572 1.00 94.75 216 MET A C 1
ATOM 1679 O O . MET A 1 216 ? 10.520 -1.377 -7.480 1.00 94.75 216 MET A O 1
ATOM 1683 N N . ARG A 1 217 ? 8.718 -1.290 -8.810 1.00 91.12 217 ARG A N 1
ATOM 1684 C CA . ARG A 1 217 ? 7.818 -1.944 -7.848 1.00 91.12 217 ARG A CA 1
ATOM 1685 C C . ARG A 1 217 ? 8.108 -3.441 -7.731 1.00 91.12 217 ARG A C 1
ATOM 1687 O O . ARG A 1 217 ? 8.174 -3.939 -6.612 1.00 91.12 217 ARG A O 1
ATOM 1694 N N . ALA A 1 218 ? 8.358 -4.136 -8.841 1.00 94.12 218 ALA A N 1
ATOM 1695 C CA . ALA A 1 218 ? 8.817 -5.527 -8.820 1.00 94.12 218 ALA A CA 1
ATOM 1696 C C . ALA A 1 218 ? 10.143 -5.676 -8.052 1.00 94.12 218 ALA A C 1
ATOM 1698 O O . ALA A 1 218 ? 10.289 -6.591 -7.244 1.00 94.12 218 ALA A O 1
ATOM 1699 N N . TYR A 1 219 ? 11.074 -4.731 -8.228 1.00 94.50 219 TYR A N 1
ATOM 1700 C CA . TYR A 1 219 ? 12.311 -4.667 -7.446 1.00 94.50 219 TYR A CA 1
ATOM 1701 C C . TYR A 1 219 ? 12.046 -4.544 -5.947 1.00 94.50 219 TYR A C 1
ATOM 1703 O O . TYR A 1 219 ? 12.604 -5.299 -5.156 1.00 94.50 219 TYR A O 1
ATOM 1711 N N . MET A 1 220 ? 11.163 -3.625 -5.554 1.00 90.88 220 MET A N 1
ATOM 1712 C CA . MET A 1 220 ? 10.769 -3.442 -4.159 1.00 90.88 220 MET A CA 1
ATOM 1713 C C . MET A 1 220 ? 10.120 -4.708 -3.575 1.00 90.88 220 MET A C 1
ATOM 1715 O O . MET A 1 220 ? 10.436 -5.065 -2.444 1.00 90.88 220 MET A O 1
ATOM 1719 N N . TYR A 1 221 ? 9.263 -5.415 -4.321 1.00 90.88 221 TYR A N 1
ATOM 1720 C CA . TYR A 1 221 ? 8.702 -6.687 -3.850 1.00 90.88 221 TYR A CA 1
ATOM 1721 C C . TYR A 1 221 ? 9.798 -7.724 -3.592 1.00 90.88 221 TYR A C 1
ATOM 1723 O O . TYR A 1 221 ? 9.877 -8.253 -2.486 1.00 90.88 221 TYR A O 1
ATOM 1731 N N . ALA A 1 222 ? 10.701 -7.933 -4.551 1.00 91.69 222 ALA A N 1
ATOM 1732 C CA . ALA A 1 222 ? 11.743 -8.946 -4.424 1.00 91.69 222 ALA A CA 1
ATOM 1733 C C . ALA A 1 222 ? 12.788 -8.616 -3.347 1.00 91.69 222 ALA A C 1
ATOM 1735 O O . ALA A 1 222 ? 13.148 -9.478 -2.553 1.00 91.69 222 ALA A O 1
ATOM 1736 N N . TYR A 1 223 ? 13.287 -7.379 -3.313 1.00 88.31 223 TYR A N 1
ATOM 1737 C CA . TYR A 1 223 ? 14.450 -7.005 -2.496 1.00 88.31 223 TYR A CA 1
ATOM 1738 C C . TYR A 1 223 ? 14.099 -6.215 -1.235 1.00 88.31 223 TYR A C 1
ATOM 1740 O O . TYR A 1 223 ? 14.885 -6.196 -0.292 1.00 88.31 223 TYR A O 1
ATOM 1748 N N . GLY A 1 224 ? 12.935 -5.567 -1.205 1.00 83.69 224 GLY A N 1
ATOM 1749 C CA . GLY A 1 224 ? 12.423 -4.899 -0.010 1.00 83.69 224 GLY A CA 1
ATOM 1750 C C . GLY A 1 224 ? 11.562 -5.826 0.839 1.00 83.69 224 GLY A C 1
ATOM 1751 O O . GLY A 1 224 ? 11.756 -5.905 2.049 1.00 83.69 224 GLY A O 1
ATOM 1752 N N . TYR A 1 225 ? 10.614 -6.535 0.219 1.00 84.06 225 TYR A N 1
ATOM 1753 C CA . TYR A 1 225 ? 9.649 -7.378 0.942 1.00 84.06 225 TYR A CA 1
ATOM 1754 C C . TYR A 1 225 ? 9.998 -8.864 0.952 1.00 84.06 225 TYR A C 1
ATOM 1756 O O . TYR A 1 225 ? 9.342 -9.613 1.668 1.00 84.06 225 TYR A O 1
ATOM 1764 N N . ALA A 1 226 ? 11.025 -9.280 0.203 1.00 87.88 226 ALA A N 1
ATOM 1765 C CA . ALA A 1 226 ? 11.348 -10.691 -0.012 1.00 87.88 226 ALA A CA 1
ATOM 1766 C C . ALA A 1 226 ? 10.163 -11.497 -0.587 1.00 87.88 226 ALA A C 1
ATOM 1768 O O . ALA A 1 226 ? 10.035 -12.688 -0.335 1.00 87.88 226 ALA A O 1
ATOM 1769 N N . ASP A 1 227 ? 9.308 -10.838 -1.371 1.00 89.69 227 ASP A N 1
ATOM 1770 C CA . ASP A 1 227 ? 8.108 -11.403 -1.988 1.00 89.69 227 ASP A CA 1
ATOM 1771 C C . ASP A 1 227 ? 8.370 -11.616 -3.486 1.00 89.69 227 ASP A C 1
ATOM 1773 O O . ASP A 1 227 ? 8.119 -10.751 -4.339 1.00 89.69 227 ASP A O 1
ATOM 1777 N N . ILE A 1 228 ? 8.996 -12.754 -3.794 1.00 92.94 228 ILE A N 1
ATOM 1778 C CA . ILE A 1 228 ? 9.420 -13.100 -5.155 1.00 92.94 228 ILE A CA 1
ATOM 1779 C C . ILE A 1 228 ? 8.212 -13.407 -6.040 1.00 92.94 228 ILE A C 1
ATOM 1781 O O . ILE A 1 228 ? 8.229 -13.059 -7.223 1.00 92.94 228 ILE A O 1
ATOM 1785 N N . GLU A 1 229 ? 7.156 -13.995 -5.477 1.00 91.81 229 GLU A N 1
ATOM 1786 C CA . GLU A 1 229 ? 5.916 -14.291 -6.190 1.00 91.81 229 GLU A CA 1
ATOM 1787 C C . GLU A 1 229 ? 5.278 -13.011 -6.737 1.00 91.81 229 GLU A C 1
ATOM 1789 O O . GLU A 1 229 ? 5.072 -12.895 -7.951 1.00 91.81 229 GLU A O 1
ATOM 1794 N N . LYS A 1 230 ? 5.069 -11.986 -5.896 1.00 90.06 230 LYS A N 1
ATOM 1795 C CA . LYS A 1 230 ? 4.528 -10.702 -6.369 1.00 90.06 230 LYS A CA 1
ATOM 1796 C C . LYS A 1 230 ? 5.453 -10.017 -7.363 1.00 90.06 230 LYS A C 1
ATOM 1798 O O . LYS A 1 230 ? 4.976 -9.457 -8.352 1.00 90.06 230 LYS A O 1
ATOM 1803 N N . ALA A 1 231 ? 6.768 -10.064 -7.142 1.00 94.25 231 ALA A N 1
ATOM 1804 C CA . ALA A 1 231 ? 7.727 -9.513 -8.096 1.00 94.25 231 ALA A CA 1
ATOM 1805 C C . ALA A 1 231 ? 7.604 -10.190 -9.471 1.00 94.25 231 ALA A C 1
ATOM 1807 O O . ALA A 1 231 ? 7.529 -9.507 -10.495 1.00 94.25 231 ALA A O 1
ATOM 1808 N N . ARG A 1 232 ? 7.527 -11.526 -9.497 1.00 94.00 232 ARG A N 1
ATOM 1809 C CA . ARG A 1 232 ? 7.355 -12.325 -10.714 1.00 94.00 232 ARG A CA 1
ATOM 1810 C C . ARG A 1 232 ? 6.019 -12.041 -11.394 1.00 94.00 232 ARG A C 1
ATOM 1812 O O . ARG A 1 232 ? 6.006 -11.949 -12.624 1.00 94.00 232 ARG A O 1
ATOM 1819 N N . GLY A 1 233 ? 4.951 -11.875 -10.616 1.00 91.75 233 GLY A N 1
ATOM 1820 C CA . GLY A 1 233 ? 3.617 -11.517 -11.094 1.00 91.75 233 GLY A CA 1
ATOM 1821 C C . GLY A 1 233 ? 3.626 -10.218 -11.895 1.00 91.75 233 GLY A C 1
ATOM 1822 O O . GLY A 1 233 ? 3.165 -10.205 -13.031 1.00 91.75 233 GLY A O 1
ATOM 1823 N N . VAL A 1 234 ? 4.272 -9.161 -11.382 1.00 92.56 234 VAL A N 1
ATOM 1824 C CA . VAL A 1 234 ? 4.410 -7.885 -12.114 1.00 92.56 234 VAL A CA 1
ATOM 1825 C C . VAL A 1 234 ? 5.109 -8.078 -13.465 1.00 92.56 234 VAL A C 1
ATOM 1827 O O . VAL A 1 234 ? 4.674 -7.519 -14.471 1.00 92.56 234 VAL A O 1
ATOM 1830 N N . LEU A 1 235 ? 6.177 -8.884 -13.518 1.00 94.88 235 LEU A N 1
ATOM 1831 C CA . LEU A 1 235 ? 6.891 -9.158 -14.772 1.00 94.88 235 LEU A CA 1
ATOM 1832 C C . LEU A 1 235 ? 6.035 -9.928 -15.786 1.00 94.88 235 LEU A C 1
ATOM 1834 O O . LEU A 1 235 ? 6.190 -9.721 -16.989 1.00 94.88 235 LEU A O 1
ATOM 1838 N N . ASP A 1 236 ? 5.167 -10.828 -15.323 1.00 92.31 236 ASP A N 1
ATOM 1839 C CA . ASP A 1 236 ? 4.237 -11.560 -16.188 1.00 92.31 236 ASP A CA 1
ATOM 1840 C C . ASP A 1 236 ? 3.118 -10.650 -16.701 1.00 92.31 236 ASP A C 1
ATOM 1842 O O . ASP A 1 236 ? 2.935 -10.572 -17.913 1.00 92.31 236 ASP A O 1
ATOM 1846 N N . THR A 1 237 ? 2.455 -9.881 -15.830 1.00 90.25 237 THR A N 1
ATOM 1847 C CA . THR A 1 237 ? 1.411 -8.914 -16.223 1.00 90.25 237 THR A CA 1
ATOM 1848 C C . THR A 1 237 ? 1.923 -7.893 -17.242 1.00 90.25 237 THR A C 1
ATOM 1850 O O . THR A 1 237 ? 1.178 -7.423 -18.099 1.00 90.25 237 THR A O 1
ATOM 1853 N N . ARG A 1 238 ? 3.216 -7.552 -17.182 1.00 92.62 238 ARG A N 1
ATOM 1854 C CA . ARG A 1 238 ? 3.869 -6.618 -18.111 1.00 92.62 238 ARG A CA 1
ATOM 1855 C C . ARG A 1 238 ? 4.561 -7.258 -19.301 1.00 92.62 238 ARG A C 1
ATOM 1857 O O . ARG A 1 238 ? 5.183 -6.533 -20.072 1.00 92.62 238 ARG A O 1
ATOM 1864 N N . ASN A 1 239 ? 4.447 -8.574 -19.473 1.00 93.56 239 ASN A N 1
ATOM 1865 C CA . ASN A 1 239 ? 5.085 -9.311 -20.565 1.00 93.56 239 ASN A CA 1
ATOM 1866 C C . ASN A 1 239 ? 6.592 -9.013 -20.688 1.00 93.56 239 ASN A C 1
ATOM 1868 O O . ASN A 1 239 ? 7.131 -8.868 -21.782 1.00 93.56 239 ASN A O 1
ATOM 1872 N N . ILE A 1 240 ? 7.279 -8.896 -19.550 1.00 96.19 240 ILE A N 1
ATOM 1873 C CA . ILE A 1 240 ? 8.705 -8.565 -19.504 1.00 96.19 240 ILE A CA 1
ATOM 1874 C C . ILE A 1 240 ? 9.526 -9.799 -19.879 1.00 96.19 240 ILE A C 1
ATOM 1876 O O . ILE A 1 240 ? 9.295 -10.893 -19.350 1.00 96.19 240 ILE A O 1
ATOM 1880 N N . ASP A 1 241 ? 10.486 -9.609 -20.786 1.00 94.38 241 ASP A N 1
ATOM 1881 C CA . ASP A 1 241 ? 11.434 -10.641 -21.211 1.00 94.38 241 ASP A CA 1
ATOM 1882 C C . ASP A 1 241 ? 12.471 -10.953 -20.115 1.00 94.38 241 ASP A C 1
ATOM 1884 O O . ASP A 1 241 ? 12.694 -10.171 -19.192 1.00 94.38 241 ASP A O 1
ATOM 1888 N N . SER A 1 242 ? 13.135 -12.101 -20.235 1.00 94.25 242 SER A N 1
ATOM 1889 C CA . SER A 1 242 ? 14.309 -12.485 -19.442 1.00 94.25 242 SER A CA 1
ATOM 1890 C C . SER A 1 242 ? 15.513 -11.543 -19.587 1.00 94.25 242 SER A C 1
ATOM 1892 O O . SER A 1 242 ? 16.331 -11.458 -18.673 1.00 94.25 242 SER A O 1
ATOM 1894 N N . ASN A 1 243 ? 15.625 -10.830 -20.714 1.00 95.06 243 ASN A N 1
ATOM 1895 C CA . ASN A 1 243 ? 16.670 -9.845 -20.981 1.00 95.06 243 ASN A CA 1
ATOM 1896 C C . ASN A 1 243 ? 16.078 -8.550 -21.581 1.00 95.06 243 ASN A C 1
ATOM 1898 O O . ASN A 1 243 ? 16.223 -8.280 -22.778 1.00 95.06 243 ASN A O 1
ATOM 1902 N N . PRO A 1 244 ? 15.400 -7.726 -20.765 1.00 96.31 244 PRO A N 1
ATOM 1903 C CA . PRO A 1 244 ? 14.663 -6.553 -21.240 1.00 96.31 244 PRO A CA 1
ATOM 1904 C C . PRO A 1 244 ? 15.574 -5.392 -21.678 1.00 96.31 244 PRO A C 1
ATOM 1906 O O . PRO A 1 244 ? 15.156 -4.533 -22.455 1.00 96.31 244 PRO A O 1
ATOM 1909 N N . CYS A 1 245 ? 16.828 -5.366 -21.220 1.00 96.12 245 CYS A N 1
ATOM 1910 C CA . CYS A 1 245 ? 17.829 -4.355 -21.579 1.00 96.12 245 CYS A CA 1
ATOM 1911 C C . CYS A 1 245 ? 18.704 -4.770 -22.775 1.00 96.12 245 CYS A C 1
ATOM 1913 O O . CYS A 1 245 ? 19.691 -4.102 -23.086 1.00 96.12 245 CYS A O 1
ATOM 1915 N N . LYS A 1 246 ? 18.353 -5.858 -23.478 1.00 95.12 246 LYS A N 1
ATOM 1916 C CA . LYS A 1 246 ? 19.114 -6.355 -24.629 1.00 95.12 246 LYS A CA 1
ATOM 1917 C C . LYS A 1 246 ? 19.348 -5.249 -25.664 1.00 95.12 246 LYS A C 1
ATOM 1919 O O . LYS A 1 246 ? 18.409 -4.600 -26.120 1.00 95.12 246 LYS A O 1
ATOM 1924 N N . GLY A 1 247 ? 20.609 -5.089 -26.067 1.00 93.44 247 GLY A N 1
ATOM 1925 C CA . GLY A 1 247 ? 21.029 -4.125 -27.089 1.00 93.44 247 GLY A CA 1
ATOM 1926 C C . GLY A 1 247 ? 21.297 -2.708 -26.572 1.00 93.44 247 GLY A C 1
ATOM 1927 O O . GLY A 1 247 ? 21.773 -1.879 -27.344 1.00 93.44 247 GLY A O 1
ATOM 1928 N N . CYS A 1 248 ? 21.051 -2.420 -25.291 1.00 95.25 248 CYS A N 1
ATOM 1929 C CA . CYS A 1 248 ? 21.441 -1.148 -24.691 1.00 95.25 248 CYS A CA 1
ATOM 1930 C C . CYS A 1 248 ? 22.955 -1.123 -24.419 1.00 95.25 248 CYS A C 1
ATOM 1932 O O . CYS A 1 248 ? 23.488 -2.024 -23.779 1.00 95.25 248 CYS A O 1
ATOM 1934 N N . SER A 1 249 ? 23.648 -0.074 -24.869 1.00 92.56 249 SER A N 1
ATOM 1935 C CA . SER A 1 249 ? 25.037 0.212 -24.468 1.00 92.56 249 SER A CA 1
ATOM 1936 C C . SER A 1 249 ? 25.118 1.072 -23.202 1.00 92.56 249 SER A C 1
ATOM 1938 O O . SER A 1 249 ? 26.126 1.048 -22.500 1.00 92.56 249 SER A O 1
ATOM 1940 N N . SER A 1 250 ? 24.060 1.831 -22.906 1.00 94.94 250 SER A N 1
ATOM 1941 C CA . SER A 1 250 ? 23.894 2.620 -21.688 1.00 94.94 250 SER A CA 1
ATOM 1942 C C . SER A 1 250 ? 22.410 2.781 -21.344 1.00 94.94 250 SER A C 1
ATOM 1944 O O . SER A 1 250 ? 21.530 2.649 -22.200 1.00 94.94 250 SER A O 1
ATOM 1946 N N . CYS A 1 251 ? 22.120 3.052 -20.069 1.00 96.31 251 CYS A N 1
ATOM 1947 C CA . CYS A 1 251 ? 20.761 3.312 -19.608 1.00 96.31 251 CYS A CA 1
ATOM 1948 C C . CYS A 1 251 ? 20.358 4.756 -19.923 1.00 96.31 251 CYS A C 1
ATOM 1950 O O . CYS A 1 251 ? 20.990 5.692 -19.440 1.00 96.31 251 CYS A O 1
ATOM 1952 N N . THR A 1 252 ? 19.281 4.943 -20.683 1.00 96.50 252 THR A N 1
ATOM 1953 C CA . THR A 1 252 ? 18.736 6.273 -21.013 1.00 96.50 252 THR A CA 1
ATOM 1954 C C . THR A 1 252 ? 17.696 6.769 -20.008 1.00 96.50 252 THR A C 1
ATOM 1956 O O . THR A 1 252 ? 17.149 7.860 -20.164 1.00 96.50 252 THR A O 1
ATOM 1959 N N . VAL A 1 253 ? 17.383 5.968 -18.985 1.00 96.88 253 VAL A N 1
ATOM 1960 C CA . VAL A 1 253 ? 16.310 6.286 -18.046 1.00 96.88 253 VAL A CA 1
ATOM 1961 C C . VAL A 1 253 ? 16.699 7.440 -17.131 1.00 96.88 253 VAL A C 1
ATOM 1963 O O . VAL A 1 253 ? 17.683 7.353 -16.400 1.00 96.88 253 VAL A O 1
ATOM 1966 N N . SER A 1 254 ? 15.859 8.475 -17.092 1.00 93.69 254 SER A N 1
ATOM 1967 C CA . SER A 1 254 ? 15.991 9.570 -16.128 1.00 93.69 254 SER A CA 1
ATOM 1968 C C . SER A 1 254 ? 15.185 9.272 -14.863 1.00 93.69 254 SER A C 1
ATOM 1970 O O . SER A 1 254 ? 13.958 9.160 -14.900 1.00 93.69 254 SER A O 1
ATOM 1972 N N . CYS A 1 255 ? 15.864 9.111 -13.726 1.00 92.00 255 CYS A N 1
ATOM 1973 C CA . CYS A 1 255 ? 15.227 8.857 -12.436 1.00 92.00 255 CYS A CA 1
ATOM 1974 C C . CYS A 1 255 ? 15.473 10.026 -11.483 1.00 92.00 255 CYS A C 1
ATOM 1976 O O . CYS A 1 255 ? 16.612 10.286 -11.116 1.00 92.00 255 CYS A O 1
ATOM 1978 N N . ALA A 1 256 ? 14.403 10.656 -10.988 1.00 89.38 256 ALA A N 1
ATOM 1979 C CA . ALA A 1 256 ? 14.496 11.753 -10.017 1.00 89.38 256 ALA A CA 1
ATOM 1980 C C . ALA A 1 256 ? 15.189 11.364 -8.692 1.00 89.38 256 ALA A C 1
ATOM 1982 O O . ALA A 1 256 ? 15.659 12.226 -7.958 1.00 89.38 256 ALA A O 1
ATOM 1983 N N . ARG A 1 257 ? 15.257 10.062 -8.383 1.00 86.62 257 ARG A N 1
ATOM 1984 C CA . ARG A 1 257 ? 15.930 9.500 -7.200 1.00 86.62 257 ARG A CA 1
ATOM 1985 C C . ARG A 1 257 ? 17.285 8.863 -7.518 1.00 86.62 257 ARG A C 1
ATOM 1987 O O . ARG A 1 257 ? 17.844 8.189 -6.659 1.00 86.62 257 ARG A O 1
ATOM 1994 N N . ASN A 1 258 ? 17.792 9.035 -8.742 1.00 88.50 258 ASN A N 1
ATOM 1995 C CA . ASN A 1 258 ? 19.055 8.453 -9.205 1.00 88.50 258 ASN A CA 1
ATOM 1996 C C . ASN A 1 258 ? 19.145 6.936 -8.960 1.00 88.50 258 ASN A C 1
ATOM 1998 O O . ASN A 1 258 ? 20.185 6.415 -8.565 1.00 88.50 258 ASN A O 1
ATOM 2002 N N . PHE A 1 259 ? 18.037 6.212 -9.158 1.00 92.62 259 PHE A N 1
ATOM 2003 C CA . PHE A 1 259 ? 18.063 4.754 -9.074 1.00 92.62 259 PHE A CA 1
ATOM 2004 C C . PHE A 1 259 ? 19.004 4.186 -10.145 1.00 92.62 259 PHE A C 1
ATOM 2006 O O . PHE A 1 259 ? 18.938 4.640 -11.292 1.00 92.62 259 PHE A O 1
ATOM 2013 N N . PRO A 1 260 ? 19.801 3.148 -9.832 1.00 93.62 260 PRO A N 1
ATOM 2014 C CA . PRO A 1 260 ? 20.524 2.375 -10.838 1.00 93.62 260 PRO A CA 1
ATOM 2015 C C . PRO A 1 260 ? 19.525 1.491 -11.602 1.00 93.62 260 PRO A C 1
ATOM 2017 O O . PRO A 1 260 ? 19.411 0.290 -11.370 1.00 93.62 260 PRO A O 1
ATOM 2020 N N . VAL A 1 261 ? 18.708 2.115 -12.459 1.00 95.69 261 VAL A N 1
ATOM 2021 C CA . VAL A 1 261 ? 17.522 1.484 -13.064 1.00 95.69 261 VAL A CA 1
ATOM 2022 C C . VAL A 1 261 ? 17.891 0.244 -13.871 1.00 95.69 261 VAL A C 1
ATOM 2024 O O . VAL A 1 261 ? 17.209 -0.767 -13.744 1.00 95.69 261 VAL A O 1
ATOM 2027 N N . HIS A 1 262 ? 18.963 0.309 -14.661 1.00 96.06 262 HIS A N 1
ATOM 2028 C CA . HIS A 1 262 ? 19.442 -0.822 -15.455 1.00 96.06 262 HIS A CA 1
ATOM 2029 C C . HIS A 1 262 ? 19.733 -2.041 -14.573 1.00 96.06 262 HIS A C 1
ATOM 2031 O O . HIS A 1 262 ? 19.098 -3.080 -14.732 1.00 96.06 262 HIS A O 1
ATOM 2037 N N . ASP A 1 263 ? 20.592 -1.874 -13.570 1.00 95.12 263 ASP A N 1
ATOM 2038 C CA . ASP A 1 263 ? 21.015 -2.962 -12.684 1.00 95.12 263 ASP A CA 1
ATOM 2039 C C . ASP A 1 263 ? 19.834 -3.549 -11.907 1.00 95.12 263 ASP A C 1
ATOM 2041 O O . ASP A 1 263 ? 19.728 -4.761 -11.720 1.00 95.12 263 ASP A O 1
ATOM 2045 N N . ARG A 1 264 ? 18.896 -2.693 -11.479 1.00 95.62 264 ARG A N 1
ATOM 2046 C CA . ARG A 1 264 ? 17.662 -3.140 -10.823 1.00 95.62 264 ARG A CA 1
ATOM 2047 C C . ARG A 1 264 ? 16.788 -3.967 -11.753 1.00 95.62 264 ARG A C 1
ATOM 2049 O O . ARG A 1 264 ? 16.259 -4.985 -11.313 1.00 95.62 264 ARG A O 1
ATOM 2056 N N . ILE A 1 265 ? 16.642 -3.551 -13.011 1.00 96.88 265 ILE A N 1
ATOM 2057 C CA . ILE A 1 265 ? 15.882 -4.288 -14.024 1.00 96.88 265 ILE A CA 1
ATOM 2058 C C . ILE A 1 265 ? 16.537 -5.644 -14.306 1.00 96.88 265 ILE A C 1
ATOM 2060 O O . ILE A 1 265 ? 15.833 -6.651 -14.303 1.00 96.88 265 ILE A O 1
ATOM 2064 N N . GLU A 1 266 ? 17.858 -5.713 -14.478 1.00 95.00 266 GLU A N 1
ATOM 2065 C CA . GLU A 1 266 ? 18.562 -6.987 -14.693 1.00 95.00 266 GLU A CA 1
ATOM 2066 C C . GLU A 1 266 ? 18.394 -7.945 -13.504 1.00 95.00 266 GLU A C 1
ATOM 2068 O O . GLU A 1 266 ? 18.084 -9.129 -13.678 1.00 95.00 266 GLU A O 1
ATOM 2073 N N . LYS A 1 267 ? 18.510 -7.416 -12.278 1.00 94.50 267 LYS A N 1
ATOM 2074 C CA . LYS A 1 267 ? 18.310 -8.166 -11.031 1.00 94.50 267 LYS A CA 1
ATOM 2075 C C . LYS A 1 267 ? 16.930 -8.826 -10.940 1.00 94.50 267 LYS A C 1
ATOM 2077 O O . LYS A 1 267 ? 16.844 -9.947 -10.445 1.00 94.50 267 LYS A O 1
ATOM 2082 N N . ILE A 1 268 ? 15.859 -8.177 -11.400 1.00 96.19 268 ILE A N 1
ATOM 2083 C CA . ILE A 1 268 ? 14.505 -8.769 -11.381 1.00 96.19 268 ILE A CA 1
ATOM 2084 C C . ILE A 1 268 ? 14.192 -9.581 -12.634 1.00 96.19 268 ILE A C 1
ATOM 2086 O O . ILE A 1 268 ? 13.482 -10.576 -12.535 1.00 96.19 268 ILE A O 1
ATOM 2090 N N . ALA A 1 269 ? 14.747 -9.229 -13.795 1.00 95.94 269 ALA A N 1
ATOM 2091 C CA . ALA A 1 269 ? 14.506 -9.953 -15.041 1.00 95.94 269 ALA A CA 1
ATOM 2092 C C . ALA A 1 269 ? 14.958 -11.418 -14.951 1.00 95.94 269 ALA A C 1
ATOM 2094 O O . ALA A 1 269 ? 14.307 -12.302 -15.507 1.00 95.94 269 ALA A O 1
ATOM 2095 N N . ARG A 1 270 ? 15.993 -11.713 -14.148 1.00 93.56 270 ARG A N 1
ATOM 2096 C CA . ARG A 1 270 ? 16.434 -13.092 -13.869 1.00 93.56 270 ARG A CA 1
ATOM 2097 C C . ARG A 1 270 ? 15.333 -13.986 -13.288 1.00 93.56 270 ARG A C 1
ATOM 2099 O O . ARG A 1 270 ? 15.391 -15.197 -13.475 1.00 93.56 270 ARG A O 1
ATOM 2106 N N . LEU A 1 271 ? 14.320 -13.415 -12.624 1.00 94.38 271 LEU A N 1
ATOM 2107 C CA . LEU A 1 271 ? 13.181 -14.172 -12.095 1.00 94.38 271 LEU A CA 1
ATOM 2108 C C . LEU A 1 271 ? 12.372 -14.844 -13.215 1.00 94.38 271 LEU 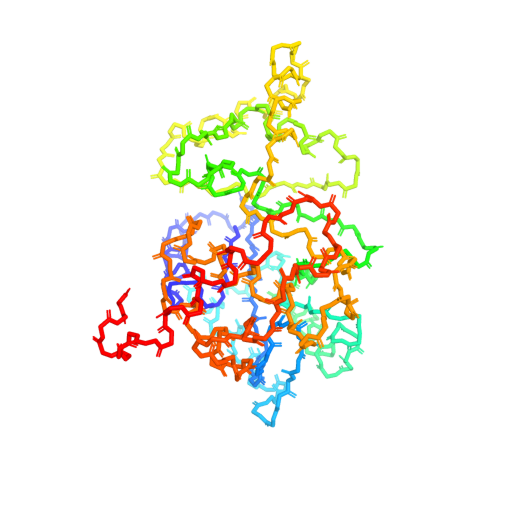A C 1
ATOM 2110 O O . LEU A 1 271 ? 11.735 -15.864 -12.972 1.00 94.38 271 LEU A O 1
ATOM 2114 N N . LYS A 1 272 ? 12.431 -14.336 -14.458 1.00 94.56 272 LYS A N 1
ATOM 2115 C CA . LYS A 1 272 ? 11.833 -14.994 -15.634 1.00 94.56 272 LYS A CA 1
ATOM 2116 C C . LYS A 1 272 ? 12.432 -16.375 -15.912 1.00 94.56 272 LYS A C 1
ATOM 2118 O O . LYS A 1 272 ? 11.740 -17.207 -16.488 1.00 94.56 272 LYS A O 1
ATOM 2123 N N . ASN A 1 273 ? 13.680 -16.607 -15.502 1.00 92.38 273 ASN A N 1
ATOM 2124 C CA . ASN A 1 273 ? 14.403 -17.860 -15.731 1.00 92.38 273 ASN A CA 1
ATOM 2125 C C . ASN A 1 273 ? 14.187 -18.887 -14.613 1.00 92.38 273 ASN A C 1
ATOM 2127 O O . ASN A 1 273 ? 14.613 -20.032 -14.745 1.00 92.38 273 ASN A O 1
ATOM 2131 N N . VAL A 1 274 ? 13.548 -18.488 -13.511 1.00 91.31 274 VAL A N 1
ATOM 2132 C CA . VAL A 1 274 ? 13.187 -19.393 -12.420 1.00 91.31 274 VAL A CA 1
ATOM 2133 C C . VAL A 1 274 ? 11.845 -20.042 -12.776 1.00 91.31 274 VAL A C 1
ATOM 2135 O O . VAL A 1 274 ? 10.880 -19.310 -13.031 1.00 91.31 274 VAL A O 1
ATOM 2138 N N . PRO A 1 275 ? 11.745 -21.386 -12.836 1.00 89.31 275 PRO A N 1
ATOM 2139 C CA . PRO A 1 275 ? 10.461 -22.037 -13.072 1.00 89.31 275 PRO A CA 1
ATOM 2140 C C . PRO A 1 275 ? 9.477 -21.687 -11.951 1.00 89.31 275 PRO A C 1
ATOM 2142 O O . PRO A 1 275 ? 9.877 -21.579 -10.793 1.00 89.31 275 PRO A O 1
ATOM 2145 N N . LYS A 1 276 ? 8.195 -21.508 -12.296 1.00 85.06 276 LYS A N 1
ATOM 2146 C CA . LYS A 1 276 ? 7.170 -21.009 -11.360 1.00 85.06 276 LYS A CA 1
ATOM 2147 C C . LYS A 1 276 ? 7.064 -21.855 -10.090 1.00 85.06 276 LYS A C 1
ATOM 2149 O O . LYS A 1 276 ? 6.939 -21.287 -9.018 1.00 85.06 276 LYS A O 1
ATOM 2154 N N . ASP A 1 277 ? 7.231 -23.169 -10.208 1.00 86.50 277 ASP A N 1
ATOM 2155 C CA . ASP A 1 277 ? 7.153 -24.113 -9.084 1.00 86.50 277 ASP A CA 1
ATOM 2156 C C . ASP A 1 277 ? 8.254 -23.913 -8.021 1.00 86.50 277 ASP A C 1
ATOM 2158 O O . ASP A 1 277 ? 8.155 -24.454 -6.924 1.00 86.50 277 ASP A O 1
ATOM 2162 N N . PHE A 1 278 ? 9.307 -23.147 -8.331 1.00 86.12 278 PHE A N 1
ATOM 2163 C CA . PHE A 1 278 ? 10.385 -22.802 -7.394 1.00 86.12 278 PHE A CA 1
ATOM 2164 C C . PHE A 1 278 ? 10.254 -21.390 -6.809 1.00 86.12 278 PHE A C 1
ATOM 2166 O O . PHE A 1 278 ? 11.148 -20.947 -6.087 1.00 86.12 278 PHE A O 1
ATOM 2173 N N . ILE A 1 279 ? 9.185 -20.665 -7.142 1.00 80.62 279 ILE A N 1
ATOM 2174 C CA . ILE A 1 279 ? 8.883 -19.354 -6.574 1.00 80.62 279 ILE A CA 1
ATOM 2175 C C . ILE A 1 279 ? 7.862 -19.581 -5.463 1.00 80.62 279 ILE A C 1
ATOM 2177 O O . ILE A 1 279 ? 6.710 -19.905 -5.738 1.00 80.62 279 ILE A O 1
ATOM 2181 N N . VAL A 1 280 ? 8.337 -19.457 -4.226 1.00 66.12 280 VAL A N 1
ATOM 2182 C CA . VAL A 1 280 ? 7.571 -19.606 -2.982 1.00 66.12 280 VAL A CA 1
ATOM 2183 C C . VAL A 1 280 ? 7.587 -18.295 -2.213 1.00 66.12 280 VAL A C 1
ATOM 2185 O O . VAL A 1 280 ? 8.581 -17.544 -2.377 1.00 66.12 280 VAL A O 1
#

pLDDT: mean 90.45, std 8.01, range [55.19, 98.75]